Protein AF-X1HF67-F1 (afdb_monomer_lite)

pLDDT: mean 82.73, std 12.67, range [37.66, 97.62]

Organism: NCBI:txid412755

InterPro domains:
  IPR013783 Immunoglobulin-like fold [G3DSA:2.60.40.10] (86-208)
  IPR032350 Nbr1, FW domain [PF16158] (98-201)
  IPR032350 Nbr1, FW domain [cd14947] (91-202)

Structure (mmCIF, N/CA/C/O backbone):
data_AF-X1HF67-F1
#
_entry.id   AF-X1HF67-F1
#
loop_
_atom_site.group_PDB
_atom_site.id
_atom_site.type_symbol
_atom_site.label_atom_id
_atom_site.label_alt_id
_atom_site.label_comp_id
_atom_site.label_asym_id
_atom_site.label_entity_id
_atom_site.label_seq_id
_atom_site.pdbx_PDB_ins_code
_atom_site.Cartn_x
_atom_site.Cartn_y
_atom_site.Cartn_z
_atom_site.occupancy
_atom_site.B_iso_or_equiv
_atom_site.auth_seq_id
_atom_site.auth_comp_id
_atom_site.auth_asym_id
_atom_site.auth_atom_id
_atom_site.pdbx_PDB_model_num
ATOM 1 N N . ALA A 1 1 ? 20.749 -21.033 -26.053 1.00 65.94 1 ALA A N 1
ATOM 2 C CA . ALA A 1 1 ? 19.365 -20.766 -26.506 1.00 65.94 1 ALA A CA 1
ATOM 3 C C . ALA A 1 1 ? 19.186 -19.313 -26.948 1.00 65.94 1 ALA A C 1
ATOM 5 O O . ALA A 1 1 ? 19.136 -19.090 -28.144 1.00 65.94 1 ALA A O 1
ATOM 6 N N . ALA A 1 2 ? 19.178 -18.326 -26.041 1.00 65.19 2 ALA A N 1
ATOM 7 C CA . ALA A 1 2 ? 19.037 -16.908 -26.418 1.00 65.19 2 ALA A CA 1
ATOM 8 C C . ALA A 1 2 ? 20.121 -16.424 -27.404 1.00 65.19 2 ALA A C 1
ATOM 10 O O . ALA A 1 2 ? 19.821 -15.738 -28.371 1.00 65.19 2 ALA A O 1
ATOM 11 N N . LEU A 1 3 ? 21.368 -16.859 -27.201 1.00 65.81 3 LEU A N 1
ATOM 12 C CA . LEU A 1 3 ? 22.492 -16.525 -28.078 1.00 65.81 3 LEU A CA 1
ATOM 13 C C . LEU A 1 3 ? 22.378 -17.112 -29.495 1.00 65.81 3 LEU A C 1
ATOM 15 O O . LEU A 1 3 ? 22.590 -16.426 -30.487 1.00 65.81 3 LEU A O 1
ATOM 19 N N . ALA A 1 4 ? 21.995 -18.384 -29.564 1.00 69.19 4 ALA A N 1
ATOM 20 C CA . ALA A 1 4 ? 21.721 -19.106 -30.802 1.00 69.19 4 ALA A CA 1
ATOM 21 C C . ALA A 1 4 ? 20.608 -18.414 -31.612 1.00 69.19 4 ALA A C 1
ATOM 23 O O . ALA A 1 4 ? 20.761 -18.159 -32.802 1.00 69.19 4 ALA A O 1
ATOM 24 N N . ALA A 1 5 ? 19.532 -18.000 -30.931 1.00 73.12 5 ALA A N 1
ATOM 25 C CA . ALA A 1 5 ? 18.447 -17.236 -31.540 1.00 73.12 5 ALA A CA 1
ATOM 26 C C . ALA A 1 5 ? 18.901 -15.858 -32.054 1.00 73.12 5 ALA A C 1
ATOM 28 O O . ALA A 1 5 ? 18.474 -15.447 -33.127 1.00 73.12 5 ALA A O 1
ATOM 29 N N . TYR A 1 6 ? 19.779 -15.166 -31.320 1.00 70.12 6 TYR A N 1
ATOM 30 C CA . TYR A 1 6 ? 20.287 -13.846 -31.705 1.00 70.12 6 TYR A CA 1
ATOM 31 C C . TYR A 1 6 ? 21.134 -13.884 -32.984 1.00 70.12 6 TYR A C 1
ATOM 33 O O . TYR A 1 6 ? 20.947 -13.057 -33.872 1.00 70.12 6 TYR A O 1
ATOM 41 N N . PHE A 1 7 ? 22.034 -14.862 -33.107 1.00 70.12 7 PHE A N 1
ATOM 42 C CA . PHE A 1 7 ? 22.880 -15.015 -34.295 1.00 70.12 7 PHE A CA 1
ATOM 43 C C . PHE A 1 7 ? 22.248 -15.866 -35.408 1.00 70.12 7 PHE A C 1
ATOM 45 O O . PHE A 1 7 ? 22.852 -16.025 -36.466 1.00 70.12 7 PHE A O 1
ATOM 52 N N . GLY A 1 8 ? 21.038 -16.398 -35.202 1.00 73.69 8 GLY A N 1
ATOM 53 C CA . GLY A 1 8 ? 20.353 -17.241 -36.186 1.00 73.69 8 GLY A CA 1
ATOM 54 C C . GLY A 1 8 ? 21.079 -18.561 -36.472 1.00 73.69 8 GLY A C 1
ATOM 55 O O . GLY A 1 8 ? 21.034 -19.049 -37.597 1.00 73.69 8 GLY A O 1
ATOM 56 N N . MET A 1 9 ? 21.755 -19.116 -35.469 1.00 77.19 9 MET A N 1
ATOM 57 C CA . MET A 1 9 ? 22.607 -20.307 -35.570 1.00 77.19 9 MET A CA 1
ATOM 58 C C . MET A 1 9 ? 22.229 -21.343 -34.510 1.00 77.19 9 MET A C 1
ATOM 60 O O . MET A 1 9 ? 21.541 -21.016 -33.542 1.00 77.19 9 MET A O 1
ATOM 64 N N . ASP A 1 10 ? 22.650 -22.598 -34.677 1.00 77.06 10 ASP A N 1
ATOM 65 C CA . ASP A 1 10 ? 22.390 -23.632 -33.671 1.00 77.06 10 ASP A CA 1
ATOM 66 C C . ASP A 1 10 ? 23.273 -23.419 -32.428 1.00 77.06 10 ASP A C 1
ATOM 68 O O . ASP A 1 10 ? 24.430 -23.008 -32.511 1.00 77.06 10 ASP A O 1
ATOM 72 N N . ALA A 1 11 ? 22.743 -23.724 -31.242 1.00 69.88 11 ALA A N 1
ATOM 73 C CA . ALA A 1 11 ? 23.511 -23.649 -30.004 1.00 69.88 11 ALA A CA 1
ATOM 74 C C . ALA A 1 11 ? 24.716 -24.609 -29.985 1.00 69.88 11 ALA A C 1
ATOM 76 O O . ALA A 1 11 ? 25.665 -24.348 -29.249 1.00 69.88 11 ALA A O 1
ATOM 77 N N . SER A 1 12 ? 24.694 -25.690 -30.774 1.00 73.88 12 SER A N 1
ATOM 78 C CA . SER A 1 12 ? 25.820 -26.619 -30.918 1.00 73.88 12 SER A CA 1
ATOM 79 C C . SER A 1 12 ? 26.988 -26.069 -31.740 1.00 73.88 12 SER A C 1
ATOM 81 O O . SER A 1 12 ? 28.043 -26.695 -31.766 1.00 73.88 12 SER A O 1
ATOM 83 N N . GLU A 1 13 ? 26.812 -24.939 -32.430 1.00 72.75 13 GLU A N 1
ATOM 84 C CA . GLU A 1 13 ? 27.853 -24.331 -33.272 1.00 72.75 13 GLU A CA 1
ATOM 85 C C . GLU A 1 13 ? 28.814 -23.422 -32.493 1.00 72.75 13 GLU A C 1
ATOM 87 O O . GLU A 1 13 ? 29.871 -23.063 -33.009 1.00 72.75 13 GLU A O 1
ATOM 92 N N . PHE A 1 14 ? 28.494 -23.081 -31.242 1.00 71.31 14 PHE A N 1
ATOM 93 C CA . PHE A 1 14 ? 29.419 -22.360 -30.368 1.00 71.31 14 PHE A CA 1
ATOM 94 C C . PHE A 1 14 ? 30.442 -23.338 -29.794 1.00 71.31 14 PHE A C 1
ATOM 96 O O . PHE A 1 14 ? 30.092 -24.227 -29.014 1.00 71.31 14 PHE A O 1
ATOM 103 N N . TYR A 1 15 ? 31.715 -23.174 -30.158 1.00 70.06 15 TYR A N 1
ATOM 104 C CA . TYR A 1 15 ? 32.772 -24.068 -29.694 1.00 70.06 15 TYR A CA 1
ATOM 105 C C . TYR A 1 15 ? 33.094 -23.818 -28.224 1.00 70.06 15 TYR A C 1
ATOM 107 O O . TYR A 1 15 ? 33.371 -24.778 -27.504 1.00 70.06 15 TYR A O 1
ATOM 115 N N . HIS A 1 16 ? 33.082 -22.562 -27.769 1.00 77.56 16 HIS A N 1
ATOM 116 C CA . HIS A 1 16 ? 33.306 -22.181 -26.372 1.00 77.56 16 HIS A CA 1
ATOM 117 C C . HIS A 1 16 ? 32.263 -21.147 -25.924 1.00 77.56 16 HIS A C 1
ATOM 119 O O . HIS A 1 16 ? 32.158 -20.069 -26.497 1.00 77.56 16 HIS A O 1
ATOM 125 N N . PHE A 1 17 ? 31.513 -21.449 -24.861 1.00 83.62 17 PHE A N 1
ATOM 126 C CA . PHE A 1 17 ? 30.576 -20.515 -24.232 1.00 83.62 17 PHE A CA 1
ATOM 127 C C . PHE A 1 17 ? 30.719 -20.579 -22.714 1.00 83.62 17 PHE A C 1
ATOM 129 O O . PHE A 1 17 ? 30.602 -21.648 -22.116 1.00 83.62 17 PHE A O 1
ATOM 136 N N . GLU A 1 18 ? 30.946 -19.430 -22.083 1.00 89.00 18 GLU A N 1
ATOM 137 C CA . GLU A 1 18 ? 31.153 -19.338 -20.639 1.00 89.00 18 GLU A CA 1
ATOM 138 C C . GLU A 1 18 ? 30.466 -18.095 -20.075 1.00 89.00 18 GLU A C 1
ATOM 140 O O . GLU A 1 18 ? 30.795 -16.973 -20.456 1.00 89.00 18 GLU A O 1
ATOM 145 N N . VAL A 1 19 ? 29.560 -18.281 -19.113 1.00 91.31 19 VAL A N 1
ATOM 146 C CA . VAL A 1 19 ? 29.020 -17.181 -18.302 1.00 91.31 19 VAL A CA 1
ATOM 147 C C . VAL A 1 19 ? 30.040 -16.846 -17.213 1.00 91.31 19 VAL A C 1
ATOM 149 O O . VAL A 1 19 ? 30.282 -17.663 -16.330 1.00 91.31 19 VAL A O 1
ATOM 152 N N . LYS A 1 20 ? 30.624 -15.646 -17.262 1.00 90.44 20 LYS A N 1
ATOM 153 C CA . LYS A 1 20 ? 31.655 -15.197 -16.309 1.00 90.44 20 LYS A CA 1
ATOM 154 C C . LYS A 1 20 ? 31.081 -14.413 -15.135 1.00 90.44 20 LYS A C 1
ATOM 156 O O . LYS A 1 20 ? 31.642 -14.436 -14.047 1.00 90.44 20 LYS A O 1
ATOM 161 N N . GLU A 1 21 ? 29.974 -13.712 -15.349 1.00 91.75 21 GLU A N 1
ATOM 162 C CA . GLU A 1 21 ? 29.275 -12.966 -14.305 1.00 91.75 21 GLU A CA 1
ATOM 163 C C . GLU A 1 21 ? 27.767 -13.051 -14.554 1.00 91.75 21 GLU A C 1
ATOM 165 O O . GLU A 1 21 ? 27.330 -12.964 -15.703 1.00 91.75 21 GLU A O 1
ATOM 170 N N . ASN A 1 22 ? 26.977 -13.240 -13.495 1.00 91.94 22 ASN A N 1
ATOM 171 C CA . ASN A 1 22 ? 25.518 -13.313 -13.558 1.00 91.94 22 ASN A CA 1
ATOM 172 C C . ASN A 1 22 ? 24.911 -12.752 -12.264 1.00 91.94 22 ASN A C 1
ATOM 174 O O . ASN A 1 22 ? 25.167 -13.282 -11.186 1.00 91.94 22 ASN A O 1
ATOM 178 N N . THR A 1 23 ? 24.102 -11.701 -12.371 1.00 85.38 23 THR A N 1
ATOM 179 C CA . THR A 1 23 ? 23.427 -11.041 -11.235 1.00 85.38 23 THR A CA 1
ATOM 180 C C . THR A 1 23 ? 21.989 -11.520 -11.034 1.00 85.38 23 THR A C 1
ATOM 182 O O . THR A 1 23 ? 21.278 -11.009 -10.176 1.00 85.38 23 THR A O 1
ATOM 185 N N . GLY A 1 24 ? 21.515 -12.458 -11.856 1.00 84.56 24 GLY A N 1
ATOM 186 C CA . GLY A 1 24 ? 20.107 -12.848 -11.955 1.00 84.56 24 GLY A CA 1
ATOM 187 C C . GLY A 1 24 ? 19.292 -11.979 -12.922 1.00 84.56 24 GLY A C 1
ATOM 188 O O . GLY A 1 24 ? 18.295 -12.468 -13.457 1.00 84.56 24 GLY A O 1
ATOM 189 N N . MET A 1 25 ? 19.748 -10.750 -13.198 1.00 80.56 25 MET A N 1
ATOM 190 C CA . MET A 1 25 ? 19.159 -9.805 -14.163 1.00 80.56 25 MET A CA 1
ATOM 191 C C . MET A 1 25 ? 20.069 -9.519 -15.361 1.00 80.56 25 MET A C 1
ATOM 193 O O . MET A 1 25 ? 19.577 -9.266 -16.457 1.00 80.56 25 MET A O 1
ATOM 197 N N . HIS A 1 26 ? 21.385 -9.608 -15.178 1.00 88.62 26 HIS A N 1
ATOM 198 C CA . HIS A 1 26 ? 22.391 -9.379 -16.211 1.00 88.62 26 HIS A CA 1
ATOM 199 C C . HIS A 1 26 ? 23.376 -10.531 -16.223 1.00 88.62 26 HIS A C 1
ATOM 201 O O . HIS A 1 26 ? 23.709 -11.086 -15.177 1.00 88.62 26 HIS A O 1
ATOM 207 N N . ALA A 1 27 ? 23.865 -10.870 -17.405 1.00 91.88 27 ALA A N 1
ATOM 208 C CA . ALA A 1 27 ? 24.913 -11.849 -17.590 1.00 91.88 27 ALA A CA 1
ATOM 209 C C . ALA A 1 27 ? 25.961 -11.307 -18.557 1.00 91.88 27 ALA A C 1
ATOM 211 O O . ALA A 1 27 ? 25.631 -10.706 -19.581 1.00 91.88 27 ALA A O 1
ATOM 212 N N . LYS A 1 28 ? 27.231 -11.559 -18.247 1.00 91.38 28 LYS A N 1
ATOM 213 C CA . LYS A 1 28 ? 28.342 -11.324 -19.167 1.00 91.38 28 LYS A CA 1
ATOM 214 C C . LYS A 1 28 ? 29.230 -12.550 -19.236 1.00 91.38 28 LYS A C 1
ATOM 216 O O . LYS A 1 28 ? 29.365 -13.293 -18.260 1.00 91.38 28 LYS A O 1
ATOM 221 N N . GLY A 1 29 ? 29.879 -12.750 -20.369 1.00 91.19 29 GLY A N 1
ATOM 222 C CA . GLY A 1 29 ? 30.722 -13.919 -20.540 1.00 91.19 29 GLY A CA 1
ATOM 223 C C . GLY A 1 29 ? 31.514 -13.930 -21.831 1.00 91.19 29 GLY A C 1
ATOM 224 O O . GLY A 1 29 ? 31.580 -12.924 -22.532 1.00 91.19 29 GLY A O 1
ATOM 225 N N . GLY A 1 30 ? 32.161 -15.060 -22.101 1.00 89.19 30 GLY A N 1
ATOM 226 C CA . GLY A 1 30 ? 32.897 -15.314 -23.335 1.00 89.19 30 GLY A CA 1
ATOM 227 C C . GLY A 1 30 ? 32.087 -16.179 -24.294 1.00 89.19 30 GLY A C 1
ATOM 228 O O . GLY A 1 30 ? 31.409 -17.114 -23.862 1.00 89.19 30 GLY A O 1
ATOM 229 N N . VAL A 1 31 ? 32.178 -15.873 -25.584 1.00 85.25 31 VAL A N 1
ATOM 230 C CA . VAL A 1 31 ? 31.734 -16.754 -26.669 1.00 85.25 31 VAL A CA 1
ATOM 231 C C . VAL A 1 31 ? 32.843 -16.813 -27.712 1.00 85.25 31 VAL A C 1
ATOM 233 O O . VAL A 1 31 ? 33.197 -15.796 -28.304 1.00 85.25 31 VAL A O 1
ATOM 236 N N . ASP A 1 32 ? 33.425 -17.993 -27.898 1.00 83.69 32 ASP A N 1
ATOM 237 C CA . ASP A 1 32 ? 34.618 -18.225 -28.710 1.00 83.69 32 ASP A CA 1
ATOM 238 C C . ASP A 1 32 ? 35.725 -17.195 -28.395 1.00 83.69 32 ASP A C 1
ATOM 240 O O . ASP A 1 32 ? 36.209 -17.132 -27.264 1.00 83.69 32 ASP A O 1
ATOM 244 N N . ASN A 1 33 ? 36.106 -16.361 -29.366 1.00 79.31 33 ASN A N 1
ATOM 245 C CA . ASN A 1 33 ? 37.112 -15.304 -29.201 1.00 79.31 33 ASN A CA 1
ATOM 246 C C . ASN A 1 33 ? 36.515 -13.931 -28.820 1.00 79.31 33 ASN A C 1
ATOM 248 O O . ASN A 1 33 ? 37.247 -12.944 -28.713 1.00 79.31 33 ASN A O 1
ATOM 252 N N . GLY A 1 34 ? 35.199 -13.852 -28.624 1.00 83.56 34 GLY A N 1
ATOM 253 C CA . GLY A 1 34 ? 34.462 -12.641 -28.282 1.00 83.56 34 GLY A CA 1
ATOM 254 C C . GLY A 1 34 ? 33.889 -12.654 -26.866 1.00 83.56 34 GLY A C 1
ATOM 255 O O . GLY A 1 34 ? 34.049 -13.601 -26.090 1.00 83.56 34 GLY A O 1
ATOM 256 N N . TYR A 1 35 ? 33.185 -11.579 -26.525 1.00 87.69 35 TYR A N 1
ATOM 257 C CA . TYR A 1 35 ? 32.380 -11.500 -25.308 1.00 87.69 35 TYR A CA 1
ATOM 258 C C . TYR A 1 35 ? 30.894 -11.469 -25.643 1.00 87.69 35 TYR A C 1
ATOM 260 O O . TYR A 1 35 ? 30.487 -11.243 -26.786 1.00 87.69 35 TYR A O 1
ATOM 268 N N . PHE A 1 36 ? 30.086 -11.633 -24.604 1.00 89.62 36 PHE A N 1
ATOM 269 C CA . PHE A 1 36 ? 28.670 -11.360 -24.672 1.00 89.62 36 PHE A CA 1
ATOM 270 C C . PHE A 1 36 ? 28.131 -10.589 -23.473 1.00 89.62 36 PHE A C 1
ATOM 272 O O . PHE A 1 36 ? 28.664 -10.689 -22.365 1.00 89.62 36 PHE A O 1
ATOM 279 N N . LEU A 1 37 ? 27.030 -9.879 -23.714 1.00 90.12 37 LEU A N 1
ATOM 280 C CA . LEU A 1 37 ? 26.185 -9.206 -22.738 1.00 90.12 37 LEU A CA 1
ATOM 281 C C . LEU A 1 37 ? 24.731 -9.642 -22.949 1.00 90.12 37 LEU A C 1
ATOM 283 O O . LEU A 1 37 ? 24.195 -9.547 -24.052 1.00 90.12 37 LEU A O 1
ATOM 287 N N . ALA A 1 38 ? 24.081 -10.103 -21.886 1.00 90.31 38 ALA A N 1
ATOM 288 C CA . ALA A 1 38 ? 22.668 -10.459 -21.883 1.00 90.31 38 ALA A CA 1
ATOM 289 C C . ALA A 1 38 ? 21.958 -9.856 -20.667 1.00 90.31 38 ALA A C 1
ATOM 291 O O . ALA A 1 38 ? 22.538 -9.749 -19.587 1.00 90.31 38 ALA A O 1
ATOM 292 N N . ALA A 1 39 ? 20.698 -9.479 -20.837 1.00 86.56 39 ALA A N 1
ATOM 293 C CA . ALA A 1 39 ? 19.852 -8.939 -19.781 1.00 86.56 39 ALA A CA 1
ATOM 294 C C . ALA A 1 39 ? 18.504 -9.656 -19.773 1.00 86.56 39 ALA A C 1
ATOM 296 O O . ALA A 1 39 ? 18.071 -10.205 -20.786 1.00 86.56 39 ALA A O 1
ATOM 297 N N . LYS A 1 40 ? 17.846 -9.685 -18.620 1.00 82.31 40 LYS A N 1
ATOM 298 C CA . LYS A 1 40 ? 16.555 -10.341 -18.450 1.00 82.31 40 LYS A CA 1
ATOM 299 C C . LYS A 1 40 ? 15.427 -9.334 -18.679 1.00 82.31 40 LYS A C 1
ATOM 301 O O . LYS A 1 40 ? 15.341 -8.344 -17.961 1.00 82.31 40 LYS A O 1
ATOM 306 N N . VAL A 1 41 ? 14.571 -9.602 -19.660 1.00 77.50 41 VAL A N 1
ATOM 307 C CA . VAL A 1 41 ? 13.367 -8.823 -19.994 1.00 77.50 41 VAL A CA 1
ATOM 308 C C . VAL A 1 41 ? 12.175 -9.772 -19.882 1.00 77.50 41 VAL A C 1
ATOM 310 O O . VAL A 1 41 ? 12.228 -10.871 -20.429 1.00 77.50 41 VAL A O 1
ATOM 313 N N . ASP A 1 42 ? 11.154 -9.414 -19.099 1.00 75.88 42 ASP A N 1
ATOM 314 C CA . ASP A 1 42 ? 9.965 -10.250 -18.836 1.00 75.88 42 ASP A CA 1
ATOM 315 C C . ASP A 1 42 ? 10.288 -11.686 -18.385 1.00 75.88 42 ASP A C 1
ATOM 317 O O . ASP A 1 42 ? 9.650 -12.671 -18.757 1.00 75.88 42 ASP A O 1
ATOM 321 N N . GLY A 1 43 ? 11.351 -11.830 -17.591 1.00 76.12 43 GLY A N 1
ATOM 322 C CA . GLY A 1 43 ? 11.810 -13.130 -17.107 1.00 76.12 43 GLY A CA 1
ATOM 323 C C . GLY A 1 43 ? 12.579 -13.970 -18.139 1.00 76.12 43 GLY A C 1
ATOM 324 O O . GLY A 1 43 ? 13.083 -15.039 -17.780 1.00 76.12 43 GLY A O 1
ATOM 325 N N . GLN A 1 44 ? 12.747 -13.491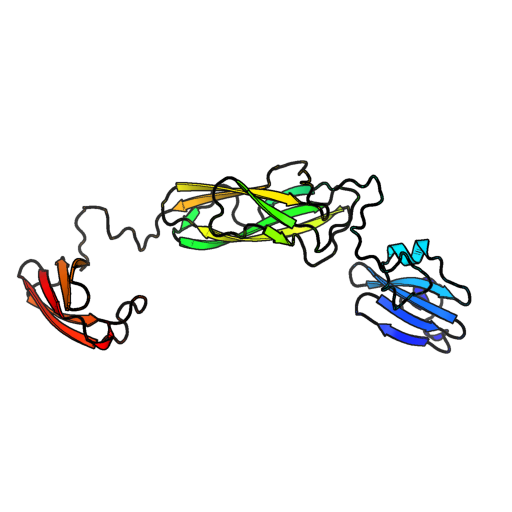 -19.373 1.00 80.25 44 GLN A N 1
ATOM 326 C CA . GLN A 1 44 ? 13.506 -14.154 -20.435 1.00 80.25 44 GLN A CA 1
ATOM 327 C C . GLN A 1 44 ? 14.848 -13.468 -20.695 1.00 80.25 44 GLN A C 1
ATOM 329 O O . GLN A 1 44 ? 14.979 -12.252 -20.612 1.00 80.25 44 GLN A O 1
ATOM 334 N N . TRP A 1 45 ? 15.874 -14.258 -21.014 1.00 84.00 45 TRP A N 1
ATOM 335 C CA . TRP A 1 45 ? 17.190 -13.724 -21.359 1.00 84.00 45 TRP A CA 1
ATOM 336 C C . TRP A 1 45 ? 17.201 -13.191 -22.790 1.00 84.00 45 TRP A C 1
ATOM 338 O O . TRP A 1 45 ? 16.981 -13.947 -23.736 1.00 84.00 45 TRP A O 1
ATOM 348 N N . VAL A 1 46 ? 17.520 -11.910 -22.929 1.00 82.88 46 VAL A N 1
ATOM 349 C CA . VAL A 1 46 ? 17.702 -11.206 -24.196 1.00 82.88 46 VAL A CA 1
ATOM 350 C C . VAL A 1 46 ? 19.179 -10.881 -24.366 1.00 82.88 46 VAL A C 1
ATOM 352 O O . VAL A 1 46 ? 19.850 -10.446 -23.429 1.00 82.88 46 VAL A O 1
ATOM 355 N N . PHE A 1 47 ? 19.695 -11.118 -25.569 1.00 85.00 47 PHE A N 1
ATOM 356 C CA . PHE A 1 47 ? 21.044 -10.706 -25.928 1.00 85.00 47 PHE A CA 1
ATOM 357 C C . PHE A 1 47 ? 21.073 -9.212 -26.213 1.00 85.00 47 PHE A C 1
ATOM 359 O O . PHE A 1 47 ? 20.227 -8.707 -26.945 1.00 85.00 47 PHE A O 1
ATOM 366 N N . VAL A 1 48 ? 22.028 -8.523 -25.602 1.00 82.31 48 VAL A N 1
ATOM 367 C CA . VAL A 1 48 ? 22.113 -7.063 -25.647 1.00 82.31 48 VAL A CA 1
ATOM 368 C C . VAL A 1 48 ? 23.212 -6.616 -26.589 1.00 82.31 48 VAL A C 1
ATOM 370 O O . VAL A 1 48 ? 22.994 -5.733 -27.407 1.00 82.31 48 VAL A O 1
ATOM 373 N N . ASP A 1 49 ? 24.387 -7.225 -26.470 1.00 83.00 49 ASP A N 1
ATOM 374 C CA . ASP A 1 49 ? 25.534 -6.930 -27.320 1.00 83.00 49 ASP A CA 1
ATOM 375 C C . ASP A 1 49 ? 26.528 -8.101 -27.253 1.00 83.00 49 ASP A C 1
ATOM 377 O O . ASP A 1 49 ? 26.512 -8.898 -26.308 1.00 83.00 49 ASP A O 1
ATOM 381 N N . GLY A 1 50 ? 27.413 -8.225 -28.234 1.00 78.12 50 GLY A N 1
ATOM 382 C CA . GLY A 1 50 ? 28.439 -9.258 -28.251 1.00 78.12 50 GLY A CA 1
ATOM 383 C C . GLY A 1 50 ? 29.298 -9.236 -29.508 1.00 78.12 50 GLY A C 1
ATOM 384 O O . GLY A 1 50 ? 28.875 -8.801 -30.576 1.00 78.12 50 GLY A O 1
ATOM 385 N N . GLY A 1 51 ? 30.524 -9.736 -29.377 1.00 78.19 51 GLY A N 1
ATOM 386 C CA . GLY A 1 51 ? 31.488 -9.795 -30.471 1.00 78.19 51 GLY A CA 1
ATOM 387 C C . GLY A 1 51 ? 32.921 -9.525 -30.022 1.00 78.19 51 GLY A C 1
ATOM 388 O O . GLY A 1 51 ? 33.282 -9.732 -28.865 1.00 78.19 51 GLY A O 1
ATOM 389 N N . HIS A 1 52 ? 33.749 -9.080 -30.969 1.00 72.50 52 HIS A N 1
ATOM 390 C CA . HIS A 1 52 ? 35.176 -8.796 -30.759 1.00 72.50 52 HIS A CA 1
ATOM 391 C C . HIS A 1 52 ? 35.483 -7.295 -30.592 1.00 72.50 52 HIS A C 1
ATOM 393 O O . HIS A 1 52 ? 36.619 -6.930 -30.297 1.00 72.50 52 HIS A O 1
ATOM 399 N N . ALA A 1 53 ? 34.495 -6.424 -30.813 1.00 78.50 53 ALA A N 1
ATOM 400 C CA . ALA A 1 53 ? 34.623 -4.968 -30.738 1.00 78.50 53 ALA A CA 1
ATOM 401 C C . ALA A 1 53 ? 33.972 -4.427 -29.461 1.00 78.50 53 ALA A C 1
ATOM 403 O O . ALA A 1 53 ? 33.109 -5.086 -28.905 1.00 78.50 53 ALA A O 1
ATOM 404 N N . ALA A 1 54 ? 34.360 -3.234 -29.001 1.00 77.19 54 ALA A N 1
ATOM 405 C CA . ALA A 1 54 ? 33.714 -2.611 -27.844 1.00 77.19 54 ALA A CA 1
ATOM 406 C C . ALA A 1 54 ? 32.194 -2.446 -28.071 1.00 77.19 54 ALA A C 1
ATOM 408 O O . ALA A 1 54 ? 31.799 -2.107 -29.191 1.00 77.19 54 ALA A O 1
ATOM 409 N N . PRO A 1 55 ? 31.358 -2.647 -27.034 1.00 80.75 55 PRO A N 1
ATOM 410 C CA . PRO A 1 55 ? 29.914 -2.608 -27.197 1.00 80.75 55 PRO A CA 1
ATOM 411 C C . PRO A 1 55 ? 29.409 -1.202 -27.506 1.00 80.75 55 PRO A C 1
ATOM 413 O O . PRO A 1 55 ? 30.004 -0.195 -27.104 1.00 80.75 55 PRO A O 1
ATOM 416 N N . ASN A 1 56 ? 28.248 -1.129 -28.144 1.00 79.56 56 ASN A N 1
ATOM 417 C CA . ASN A 1 56 ? 27.520 0.115 -28.301 1.00 79.56 56 ASN A CA 1
ATOM 418 C C . ASN A 1 56 ? 26.925 0.529 -26.950 1.00 79.56 56 ASN A C 1
ATOM 420 O O . ASN A 1 56 ? 25.864 0.062 -26.534 1.00 79.56 56 ASN A O 1
ATOM 424 N N . CYS A 1 57 ? 27.598 1.449 -26.257 1.00 80.06 57 CYS A N 1
ATOM 425 C CA . CYS A 1 57 ? 27.170 1.873 -24.926 1.00 80.06 57 CYS A CA 1
ATOM 426 C C . CYS A 1 57 ? 25.762 2.491 -24.887 1.00 80.06 57 CYS A C 1
ATOM 428 O O . CYS A 1 57 ? 25.142 2.455 -23.829 1.00 80.06 57 CYS A O 1
ATOM 430 N N . ASN A 1 58 ? 25.224 2.997 -26.004 1.00 74.62 58 ASN A N 1
ATOM 431 C CA . ASN A 1 58 ? 23.838 3.478 -26.057 1.00 74.62 58 ASN A CA 1
ATOM 432 C C . ASN A 1 58 ? 22.818 2.334 -26.071 1.00 74.62 58 ASN A C 1
ATOM 434 O O . ASN A 1 58 ? 21.695 2.518 -25.610 1.00 74.62 58 ASN A O 1
ATOM 438 N N . GLU A 1 59 ? 23.181 1.172 -26.610 1.00 75.31 59 GLU A N 1
ATOM 439 C CA . GLU A 1 59 ? 22.337 -0.024 -26.597 1.00 75.31 59 GLU A CA 1
ATOM 440 C C . GLU A 1 59 ? 22.459 -0.735 -25.255 1.00 75.31 59 GLU A C 1
ATOM 442 O O . GLU A 1 59 ? 21.443 -0.995 -24.621 1.00 75.31 59 GLU A O 1
ATOM 447 N N . VAL A 1 60 ? 23.684 -0.916 -24.750 1.00 80.50 60 VAL A N 1
ATOM 448 C CA . VAL A 1 60 ? 23.937 -1.485 -23.415 1.00 80.50 60 VAL A CA 1
ATOM 449 C C . VAL A 1 60 ? 23.260 -0.675 -22.306 1.00 80.50 60 VAL A C 1
ATOM 451 O O . VAL A 1 60 ? 22.697 -1.264 -21.382 1.00 80.50 60 VAL A O 1
ATOM 454 N N . ALA A 1 61 ? 23.254 0.660 -22.401 1.00 73.19 61 ALA A N 1
ATOM 455 C CA . ALA A 1 61 ? 22.602 1.522 -21.414 1.00 73.19 61 ALA A CA 1
ATOM 456 C C . ALA A 1 61 ? 21.091 1.262 -21.287 1.00 73.19 61 ALA A C 1
ATOM 458 O O . ALA A 1 61 ? 20.563 1.348 -20.182 1.00 73.19 61 ALA A O 1
ATOM 459 N N . ARG A 1 62 ? 20.401 0.851 -22.365 1.00 73.56 62 ARG A N 1
ATOM 460 C CA . ARG A 1 62 ? 18.956 0.526 -22.327 1.00 73.56 62 ARG A CA 1
ATOM 461 C C . ARG A 1 62 ? 18.637 -0.661 -21.427 1.00 73.56 62 ARG A C 1
ATOM 463 O O . ARG A 1 62 ? 17.513 -0.794 -20.960 1.00 73.56 62 ARG A O 1
ATOM 470 N N . TYR A 1 63 ? 19.629 -1.511 -21.188 1.00 77.81 63 TYR A N 1
ATOM 471 C CA . TYR A 1 63 ? 19.507 -2.699 -20.355 1.00 77.81 63 TYR A CA 1
ATOM 472 C C . TYR A 1 63 ? 20.176 -2.528 -18.988 1.00 77.81 63 TYR A C 1
ATOM 474 O O . TYR A 1 63 ? 20.204 -3.482 -18.217 1.00 77.81 63 TYR A O 1
ATOM 482 N N . ARG A 1 64 ? 20.694 -1.328 -18.678 1.00 74.00 64 ARG A N 1
ATOM 483 C CA . ARG A 1 64 ? 21.212 -0.906 -17.363 1.00 74.00 64 ARG A CA 1
ATOM 484 C C . ARG A 1 64 ? 22.160 -1.906 -16.692 1.00 74.00 64 ARG A C 1
ATOM 486 O O . ARG A 1 64 ? 21.946 -2.333 -15.559 1.00 74.00 64 ARG A O 1
ATOM 493 N N . PHE A 1 65 ? 23.190 -2.335 -17.419 1.00 79.88 65 PHE A N 1
ATOM 494 C CA . PHE A 1 65 ? 24.220 -3.211 -16.856 1.00 79.88 65 PHE A CA 1
ATOM 495 C C . PHE A 1 65 ? 24.978 -2.514 -15.717 1.00 79.88 65 PHE A C 1
ATOM 497 O O . PHE A 1 65 ? 25.407 -1.376 -15.902 1.00 79.88 65 PHE A O 1
ATOM 504 N N . PRO A 1 66 ? 25.274 -3.197 -14.594 1.00 77.19 66 PRO A N 1
ATOM 505 C CA . PRO A 1 66 ? 26.135 -2.650 -13.553 1.00 77.19 66 PRO A CA 1
ATOM 506 C C . PRO A 1 66 ? 27.426 -2.059 -14.132 1.00 77.19 66 PRO A C 1
ATOM 508 O O . PRO A 1 66 ? 28.063 -2.672 -14.993 1.00 77.19 66 PRO A O 1
ATOM 511 N N . ALA A 1 67 ? 27.863 -0.901 -13.631 1.00 76.88 67 ALA A N 1
ATOM 512 C CA . ALA A 1 67 ? 29.108 -0.280 -14.094 1.00 76.88 67 ALA A CA 1
ATOM 513 C C . ALA A 1 67 ? 30.323 -1.211 -13.908 1.00 76.88 67 ALA A C 1
ATOM 515 O O . ALA A 1 67 ? 31.263 -1.170 -14.693 1.00 76.88 67 ALA A O 1
ATOM 516 N N . SER A 1 68 ? 30.292 -2.110 -12.918 1.00 82.44 68 SER A N 1
ATOM 517 C CA . SER A 1 68 ? 31.296 -3.169 -12.743 1.00 82.44 68 SER A CA 1
ATOM 518 C C . SER A 1 68 ? 31.282 -4.216 -13.865 1.00 82.44 68 SER A C 1
ATOM 520 O O . SER A 1 68 ? 32.322 -4.793 -14.193 1.00 82.44 68 SER A O 1
ATOM 522 N N . MET A 1 69 ? 30.121 -4.470 -14.474 1.00 85.44 69 MET A N 1
ATOM 523 C CA . MET A 1 69 ? 29.982 -5.399 -15.592 1.00 85.44 69 MET A CA 1
ATOM 524 C C . MET A 1 69 ? 30.495 -4.799 -16.899 1.00 85.44 69 MET A C 1
ATOM 526 O O . MET A 1 69 ? 31.138 -5.516 -17.666 1.00 85.44 69 MET A O 1
ATOM 530 N N . VAL A 1 70 ? 30.257 -3.502 -17.115 1.00 84.88 70 VAL A N 1
ATOM 531 C CA . VAL A 1 70 ? 30.628 -2.754 -18.328 1.00 84.88 70 VAL A CA 1
ATOM 532 C C . VAL A 1 70 ? 31.342 -1.436 -17.980 1.00 84.88 70 VAL A C 1
ATOM 534 O O . VAL A 1 70 ? 30.830 -0.352 -18.252 1.00 84.88 70 VAL A O 1
ATOM 537 N N . PRO A 1 71 ? 32.557 -1.488 -17.405 1.00 78.81 71 PRO A N 1
ATOM 538 C CA . PRO A 1 71 ? 33.252 -0.297 -16.896 1.00 78.81 71 PRO A CA 1
ATOM 539 C C . PRO A 1 71 ? 33.612 0.733 -17.976 1.00 78.81 71 PRO A C 1
ATOM 541 O O . PRO A 1 71 ? 33.882 1.891 -17.671 1.00 78.81 71 PRO A O 1
ATOM 544 N N . TRP A 1 72 ? 33.589 0.331 -19.246 1.00 79.38 72 TRP A N 1
ATOM 545 C CA . TRP A 1 72 ? 33.781 1.196 -20.412 1.00 79.38 72 TRP A CA 1
ATOM 546 C C . TRP A 1 72 ? 32.496 1.907 -20.877 1.00 79.38 72 TRP A C 1
ATOM 548 O O . TRP A 1 72 ? 32.570 2.750 -21.768 1.00 79.38 72 TRP A O 1
ATOM 558 N N . CYS A 1 73 ? 31.337 1.608 -20.280 1.00 76.12 73 CYS A N 1
ATOM 559 C CA . CYS A 1 73 ? 30.065 2.283 -20.539 1.00 76.12 73 CYS A CA 1
ATOM 560 C C . CYS A 1 73 ? 29.612 3.075 -19.296 1.00 76.12 73 CYS A C 1
ATOM 562 O O . CYS A 1 73 ? 28.829 2.570 -18.491 1.00 76.12 73 CYS A O 1
ATOM 564 N N . PRO A 1 74 ? 30.059 4.334 -19.131 1.00 61.41 74 PRO A N 1
ATOM 565 C CA . PRO A 1 74 ? 29.832 5.118 -17.911 1.00 61.41 74 PRO A CA 1
ATOM 566 C C . PRO A 1 74 ? 28.355 5.433 -17.610 1.00 61.41 74 PRO A C 1
ATOM 568 O O . PRO A 1 74 ? 28.033 5.750 -16.471 1.00 61.41 74 PRO A O 1
ATOM 571 N N . ALA A 1 75 ? 27.456 5.315 -18.594 1.00 57.31 75 ALA A N 1
ATOM 572 C CA . ALA A 1 75 ? 26.012 5.513 -18.424 1.00 57.31 75 ALA A CA 1
ATOM 573 C C . ALA A 1 75 ? 25.234 4.232 -18.062 1.00 57.31 75 ALA A C 1
ATOM 575 O O . ALA A 1 75 ? 24.049 4.305 -17.761 1.00 57.31 75 ALA A O 1
ATOM 576 N N . ALA A 1 76 ? 25.861 3.051 -18.110 1.00 54.47 76 ALA A N 1
ATOM 577 C CA . ALA A 1 76 ? 25.141 1.791 -17.926 1.00 54.47 76 ALA A CA 1
ATOM 578 C C . ALA A 1 76 ? 24.749 1.523 -16.460 1.00 54.47 76 ALA A C 1
ATOM 580 O O . ALA A 1 76 ? 23.774 0.820 -16.219 1.00 54.47 76 ALA A O 1
ATOM 581 N N . GLY A 1 77 ? 25.464 2.118 -15.497 1.00 47.53 77 GLY A N 1
ATOM 582 C CA . GLY A 1 77 ? 25.296 1.855 -14.065 1.00 47.53 77 GLY A CA 1
ATOM 583 C C . GLY A 1 77 ? 24.754 3.014 -13.229 1.00 47.53 77 GLY A C 1
ATOM 584 O O . GLY A 1 77 ? 25.003 3.027 -12.027 1.00 47.53 77 GLY A O 1
ATOM 585 N N . SER A 1 78 ? 24.076 4.005 -13.813 1.00 47.91 78 SER A N 1
ATOM 586 C CA . SER A 1 78 ? 23.365 4.987 -12.991 1.00 47.91 78 SER A CA 1
ATOM 587 C C . SER A 1 78 ? 21.987 4.445 -12.619 1.00 47.91 78 SER A C 1
ATOM 589 O O . SER A 1 78 ? 21.111 4.396 -13.481 1.00 47.91 78 SER A O 1
ATOM 591 N N . ASP A 1 79 ? 21.763 4.167 -11.332 1.00 49.28 79 ASP A N 1
ATOM 592 C CA . ASP A 1 79 ? 20.435 4.139 -10.685 1.00 49.28 79 ASP A CA 1
ATOM 593 C C . ASP A 1 79 ? 19.774 5.538 -10.703 1.00 49.28 79 ASP A C 1
ATOM 595 O O . ASP A 1 79 ? 19.091 5.953 -9.772 1.00 49.28 79 ASP A O 1
ATOM 599 N N . ALA A 1 80 ? 20.018 6.331 -11.748 1.00 48.16 80 ALA A N 1
ATOM 600 C CA . ALA A 1 80 ? 19.252 7.531 -11.993 1.00 48.16 80 ALA A CA 1
ATOM 601 C C . ALA A 1 80 ? 17.840 7.095 -12.413 1.00 48.16 80 ALA A C 1
ATOM 603 O O . ALA A 1 80 ? 17.711 6.111 -13.152 1.00 48.16 80 ALA A O 1
ATOM 604 N N . PRO A 1 81 ? 16.782 7.811 -11.992 1.00 50.12 81 PRO A N 1
ATOM 605 C CA . PRO A 1 81 ? 15.468 7.617 -12.578 1.00 50.12 81 PRO A CA 1
ATOM 606 C C . PRO A 1 81 ? 15.595 7.692 -14.094 1.00 50.12 81 PRO A C 1
ATOM 608 O O . PRO A 1 81 ? 16.089 8.681 -14.640 1.00 50.12 81 PRO A O 1
ATOM 611 N N . ASP A 1 82 ? 15.181 6.624 -14.769 1.00 59.41 82 ASP A N 1
ATOM 612 C CA . ASP A 1 82 ? 15.194 6.528 -16.225 1.00 59.41 82 ASP A CA 1
ATOM 613 C C . ASP A 1 82 ? 14.036 7.367 -16.761 1.00 59.41 82 ASP A C 1
ATOM 615 O O . ASP A 1 82 ? 12.949 6.893 -17.098 1.00 59.41 82 ASP A O 1
ATOM 619 N N . CYS A 1 83 ? 14.257 8.672 -16.685 1.00 62.03 83 CYS A N 1
ATOM 620 C CA . CYS A 1 83 ? 13.351 9.726 -17.059 1.00 62.03 83 CYS A CA 1
ATOM 621 C C . CYS A 1 83 ? 14.145 10.609 -18.020 1.00 62.03 83 CYS A C 1
ATOM 623 O O . CYS A 1 83 ? 14.874 11.500 -17.579 1.00 62.03 83 CYS A O 1
ATOM 625 N N . PRO A 1 84 ? 14.125 10.308 -19.331 1.00 55.12 84 PRO A N 1
ATOM 626 C CA . PRO A 1 84 ? 14.986 10.985 -20.288 1.00 55.12 84 PRO A CA 1
ATOM 627 C C . PRO A 1 84 ? 14.648 12.475 -20.321 1.00 55.12 84 PRO A C 1
ATOM 629 O O . PRO A 1 84 ? 13.634 12.842 -20.895 1.00 55.12 84 PRO A O 1
ATOM 632 N N . GLY A 1 85 ? 15.483 13.321 -19.706 1.00 64.56 85 GLY A N 1
ATOM 633 C CA . GLY A 1 85 ? 15.438 14.791 -19.739 1.00 64.56 85 GLY A CA 1
ATOM 634 C C . GLY A 1 85 ? 14.041 15.414 -19.606 1.00 64.56 85 GLY A C 1
ATOM 635 O O . GLY A 1 85 ? 13.609 15.767 -18.516 1.00 64.56 85 GLY A O 1
ATOM 636 N N . SER A 1 86 ? 13.339 15.557 -20.733 1.00 63.78 86 SER A N 1
ATOM 637 C CA . SER A 1 86 ? 11.946 16.016 -20.845 1.00 63.78 86 SER A CA 1
ATOM 638 C C . SER A 1 86 ? 10.901 14.941 -20.504 1.00 63.78 86 SER A C 1
ATOM 640 O O . SER A 1 86 ? 9.786 14.974 -21.029 1.00 63.78 86 SER A O 1
ATOM 642 N N . GLY A 1 87 ? 11.273 13.936 -19.718 1.00 73.06 87 GLY A N 1
ATOM 643 C CA . GLY A 1 87 ? 10.414 12.810 -19.414 1.00 73.06 87 GLY A CA 1
ATOM 644 C C . GLY A 1 87 ? 9.213 13.244 -18.576 1.00 73.06 87 GLY A C 1
ATOM 645 O O . GLY A 1 87 ? 9.316 14.112 -17.712 1.00 73.06 87 GLY A O 1
ATOM 646 N N . THR A 1 88 ? 8.056 12.649 -18.839 1.00 84.88 88 THR A N 1
ATOM 647 C CA . THR A 1 88 ? 6.843 12.888 -18.060 1.00 84.88 88 THR A CA 1
ATOM 648 C C . THR A 1 88 ? 6.641 11.745 -17.079 1.00 84.88 88 THR A C 1
ATOM 650 O O . THR A 1 88 ? 6.620 10.574 -17.462 1.00 84.88 88 THR A O 1
ATOM 653 N N . THR A 1 89 ? 6.481 12.081 -15.803 1.00 88.75 89 THR A N 1
ATOM 654 C CA . THR A 1 89 ? 6.041 11.128 -14.785 1.00 88.75 89 THR A CA 1
ATOM 655 C C . THR A 1 89 ? 4.540 11.302 -14.625 1.00 88.75 89 THR A C 1
ATOM 657 O O . THR A 1 89 ? 4.096 12.350 -14.171 1.00 88.75 89 THR A O 1
ATOM 660 N N . VAL A 1 90 ? 3.753 10.312 -15.044 1.00 91.94 90 VAL A N 1
ATOM 661 C CA . VAL A 1 90 ? 2.287 10.375 -14.985 1.00 91.94 90 VAL A CA 1
ATOM 662 C C . VAL A 1 90 ? 1.731 8.984 -14.713 1.00 91.94 90 VAL A C 1
ATOM 664 O O . VAL A 1 90 ? 2.136 8.012 -15.353 1.00 91.94 90 VAL A O 1
ATOM 667 N N . ALA A 1 91 ? 0.773 8.896 -13.793 1.00 94.56 91 ALA A N 1
ATOM 668 C CA . ALA A 1 91 ? 0.007 7.681 -13.548 1.00 94.56 91 ALA A CA 1
ATOM 669 C C . ALA A 1 91 ? -1.439 7.816 -14.044 1.00 94.56 91 ALA A C 1
ATOM 671 O O . ALA A 1 91 ? -1.977 8.907 -14.244 1.00 94.56 91 ALA A O 1
ATOM 672 N N . THR A 1 92 ? -2.108 6.685 -14.219 1.00 95.88 92 THR A N 1
ATOM 673 C CA . THR A 1 92 ? -3.569 6.630 -14.291 1.00 95.88 92 THR A CA 1
ATOM 674 C C . THR A 1 92 ? -4.078 5.604 -13.293 1.00 95.88 92 THR A C 1
ATOM 676 O O . THR A 1 92 ? -3.450 4.558 -13.099 1.00 95.88 92 THR A O 1
ATOM 679 N N . PHE A 1 93 ? -5.185 5.924 -12.631 1.00 96.75 93 PHE A N 1
ATOM 680 C CA . PHE A 1 93 ? -5.877 4.985 -11.764 1.00 96.75 93 PHE A CA 1
ATOM 681 C C . PHE A 1 93 ? -6.663 3.989 -12.619 1.00 96.75 93 PHE A C 1
ATOM 683 O O . PHE A 1 93 ? -7.362 4.395 -13.550 1.00 96.75 93 PHE A O 1
ATOM 690 N N . ILE A 1 94 ? -6.548 2.698 -12.300 1.00 96.38 94 ILE A N 1
ATOM 691 C CA . ILE A 1 94 ? -7.326 1.639 -12.950 1.00 96.38 94 ILE A CA 1
ATOM 692 C C . ILE A 1 94 ? -8.502 1.244 -12.060 1.00 96.38 94 ILE A C 1
ATOM 694 O O . ILE A 1 94 ? -9.648 1.373 -12.485 1.00 96.38 94 ILE A O 1
ATOM 698 N N . GLU A 1 95 ? -8.229 0.745 -10.854 1.00 94.81 95 GLU A N 1
ATOM 699 C CA . GLU A 1 95 ? -9.261 0.212 -9.961 1.00 94.81 95 GLU A CA 1
ATOM 700 C C . GLU A 1 95 ? -8.792 0.110 -8.505 1.00 94.81 95 GLU A C 1
ATOM 702 O O . GLU A 1 95 ? -7.595 0.051 -8.202 1.00 94.81 95 GLU A O 1
ATOM 707 N N . ASP A 1 96 ? -9.767 0.021 -7.604 1.00 94.75 96 ASP A N 1
ATOM 708 C CA . ASP A 1 96 ? -9.562 -0.461 -6.246 1.00 94.75 96 ASP A CA 1
ATOM 709 C C . ASP A 1 96 ? -9.487 -1.989 -6.271 1.00 94.75 96 ASP A C 1
ATOM 711 O O . ASP A 1 96 ? -10.500 -2.662 -6.454 1.00 94.75 96 ASP A O 1
ATOM 715 N N . VAL A 1 97 ? -8.292 -2.548 -6.068 1.00 93.12 97 VAL A N 1
ATOM 716 C CA . VAL A 1 97 ? -8.104 -4.009 -6.008 1.00 93.12 97 VAL A CA 1
ATOM 717 C C . VAL A 1 97 ? -8.693 -4.562 -4.713 1.00 93.12 97 VAL A C 1
ATOM 719 O O . VAL A 1 97 ? -9.318 -5.621 -4.704 1.00 93.12 97 VAL A O 1
ATOM 722 N N . THR A 1 98 ? -8.523 -3.830 -3.610 1.00 86.12 98 THR A N 1
ATOM 723 C CA . THR A 1 98 ? -9.168 -4.131 -2.329 1.00 86.12 98 THR A CA 1
ATOM 724 C C . THR A 1 98 ? -9.887 -2.899 -1.786 1.00 86.12 98 THR A C 1
ATOM 726 O O . THR A 1 98 ? -9.517 -1.757 -2.074 1.00 86.12 98 THR A O 1
ATOM 729 N N . TYR A 1 99 ? -10.925 -3.143 -0.977 1.00 91.06 99 TYR A N 1
ATOM 730 C CA . TYR A 1 99 ? -11.702 -2.115 -0.275 1.00 91.06 99 TYR A CA 1
ATOM 731 C C . TYR A 1 99 ? -12.169 -0.975 -1.191 1.00 91.06 99 TYR A C 1
ATOM 733 O O . TYR A 1 99 ? -11.675 0.147 -1.085 1.00 91.06 99 TYR A O 1
ATOM 741 N N . ALA A 1 100 ? -13.122 -1.258 -2.083 1.00 92.62 100 ALA A N 1
ATOM 742 C CA . ALA A 1 100 ? -13.796 -0.221 -2.867 1.00 92.62 100 ALA A CA 1
ATOM 743 C C . ALA A 1 100 ? -14.386 0.875 -1.960 1.00 92.62 100 ALA A C 1
ATOM 745 O O . ALA A 1 100 ? -14.694 0.623 -0.788 1.00 92.62 100 ALA A O 1
ATOM 746 N N . ASP A 1 101 ? -14.571 2.074 -2.502 1.00 90.81 101 ASP A N 1
ATOM 747 C CA . ASP A 1 101 ? -15.070 3.215 -1.735 1.00 90.81 101 ASP A CA 1
ATOM 748 C C . ASP A 1 101 ? -16.365 2.905 -0.961 1.00 90.81 101 ASP A C 1
ATOM 750 O O . ASP A 1 101 ? -17.326 2.326 -1.475 1.00 90.81 101 ASP A O 1
ATOM 754 N N . GLY A 1 102 ? -16.373 3.276 0.321 1.00 81.62 102 GLY A N 1
ATOM 755 C CA . GLY A 1 102 ? -17.498 3.061 1.231 1.00 81.62 102 GLY A CA 1
ATOM 756 C C . GLY A 1 102 ? -17.600 1.642 1.799 1.00 81.62 102 GLY A C 1
ATOM 757 O O . GLY A 1 102 ? -18.582 1.337 2.490 1.00 81.62 102 GLY A O 1
ATOM 758 N N . THR A 1 103 ? -16.607 0.775 1.555 1.00 88.12 103 THR A N 1
ATOM 759 C CA . THR A 1 103 ? -16.543 -0.566 2.159 1.00 88.12 103 THR A CA 1
ATOM 760 C C . THR A 1 103 ? -16.685 -0.473 3.677 1.00 88.12 103 THR A C 1
ATOM 762 O O . THR A 1 103 ? -16.061 0.366 4.330 1.00 88.12 103 THR A O 1
ATOM 765 N N . LYS A 1 104 ? -17.532 -1.336 4.249 1.00 84.25 104 LYS A N 1
ATOM 766 C CA . LYS A 1 104 ? -17.736 -1.392 5.698 1.00 84.25 104 LYS A CA 1
ATOM 767 C C . LYS A 1 104 ? -16.578 -2.125 6.355 1.00 84.25 104 LYS A C 1
ATOM 769 O O . LYS A 1 104 ? -16.354 -3.289 6.036 1.00 84.25 104 LYS A O 1
ATOM 774 N N . VAL A 1 105 ? -15.907 -1.464 7.289 1.00 85.00 105 VAL A N 1
ATOM 775 C CA . VAL A 1 105 ? -14.784 -2.034 8.041 1.00 85.00 105 VAL A CA 1
ATOM 776 C C . VAL A 1 105 ? -15.115 -1.980 9.536 1.00 85.00 105 VAL A C 1
ATOM 778 O O . VAL A 1 105 ? -15.641 -0.960 9.989 1.00 85.00 105 VAL A O 1
ATOM 781 N N . PRO A 1 106 ? -14.905 -3.063 10.298 1.00 85.00 106 PRO A N 1
ATOM 782 C CA . PRO A 1 106 ? -15.112 -3.043 11.741 1.00 85.00 106 PRO A CA 1
ATOM 783 C C . PRO A 1 106 ? -14.154 -2.058 12.443 1.00 85.00 106 PRO A C 1
ATOM 785 O O . PRO A 1 106 ? -13.054 -1.798 11.959 1.00 85.00 106 PRO A O 1
ATOM 788 N N . ALA A 1 107 ? -14.587 -1.465 13.555 1.00 81.50 107 ALA A N 1
ATOM 789 C CA . ALA A 1 107 ? -13.782 -0.524 14.339 1.00 81.50 107 ALA A CA 1
ATOM 790 C C . ALA A 1 107 ? -12.500 -1.194 14.875 1.00 81.50 107 ALA A C 1
ATOM 792 O O . ALA A 1 107 ? -12.560 -2.309 15.394 1.00 81.50 107 ALA A O 1
ATOM 793 N N . GLY A 1 108 ? -11.350 -0.529 14.735 1.00 81.88 108 GLY A N 1
ATOM 794 C CA . GLY A 1 108 ? -10.045 -1.046 15.169 1.00 81.88 108 GLY A CA 1
ATOM 795 C C . GLY A 1 108 ? -9.455 -2.162 14.292 1.00 81.88 108 GLY A C 1
ATOM 796 O O . GLY A 1 108 ? -8.371 -2.658 14.591 1.00 81.88 108 GLY A O 1
ATOM 797 N N . GLU A 1 109 ? -10.139 -2.574 13.219 1.00 84.12 109 GLU A N 1
ATOM 798 C CA . GLU A 1 109 ? -9.681 -3.655 12.340 1.00 84.12 109 GLU A CA 1
ATOM 799 C C . GLU A 1 109 ? -8.464 -3.224 11.507 1.00 84.12 109 GLU A C 1
ATOM 801 O O . GLU A 1 109 ? -8.459 -2.154 10.885 1.00 84.12 109 GLU A O 1
ATOM 806 N N . ASN A 1 110 ? -7.455 -4.097 11.438 1.00 87.62 110 ASN A N 1
ATOM 807 C CA . ASN A 1 110 ? -6.334 -3.949 10.513 1.00 87.62 110 ASN A CA 1
ATOM 808 C C . ASN A 1 110 ? -6.767 -4.359 9.104 1.00 87.62 110 ASN A C 1
ATOM 810 O O . ASN A 1 110 ? -7.316 -5.441 8.905 1.00 87.62 110 ASN A O 1
ATOM 814 N N . PHE A 1 111 ? -6.463 -3.541 8.101 1.00 90.75 111 PHE A N 1
ATOM 815 C CA . PHE A 1 111 ? -6.782 -3.853 6.714 1.00 90.75 111 PHE A CA 1
ATOM 816 C C . PHE A 1 111 ? -5.722 -3.341 5.739 1.00 90.75 111 PHE A C 1
ATOM 818 O O . PHE A 1 111 ? -5.060 -2.334 5.978 1.00 90.75 111 PHE A O 1
ATOM 825 N N . THR A 1 112 ? -5.581 -4.025 4.602 1.00 94.56 112 THR A N 1
ATOM 826 C CA . THR A 1 112 ? -4.648 -3.635 3.535 1.00 94.56 112 THR A CA 1
ATOM 827 C C . THR A 1 112 ? -5.418 -3.082 2.347 1.00 94.56 112 THR A C 1
ATOM 829 O O . THR A 1 112 ? -6.140 -3.815 1.663 1.00 94.56 112 THR A O 1
ATOM 832 N N . LYS A 1 113 ? -5.253 -1.786 2.083 1.00 96.31 113 LYS A N 1
ATOM 833 C CA . LYS A 1 113 ? -5.785 -1.133 0.887 1.00 96.31 113 LYS A CA 1
ATOM 834 C C . LYS A 1 113 ? -4.824 -1.331 -0.276 1.00 96.31 113 LYS A C 1
ATOM 836 O O . LYS A 1 113 ? -3.654 -0.998 -0.139 1.00 96.31 113 LYS A O 1
ATOM 841 N N . THR A 1 114 ? -5.337 -1.773 -1.419 1.00 95.88 114 THR A N 1
ATOM 842 C CA . THR A 1 114 ? -4.573 -1.948 -2.654 1.00 95.88 114 THR A CA 1
ATOM 843 C C . THR A 1 114 ? -5.272 -1.245 -3.809 1.00 95.88 114 THR A C 1
ATOM 845 O O . THR A 1 114 ? -6.452 -1.487 -4.074 1.00 95.88 114 THR A O 1
ATOM 848 N N . TRP A 1 115 ? -4.531 -0.401 -4.520 1.00 97.62 115 TRP A N 1
ATOM 849 C CA . TRP A 1 115 ? -4.962 0.217 -5.772 1.00 97.62 115 TRP A CA 1
ATOM 850 C C . TRP A 1 115 ? -4.148 -0.332 -6.932 1.00 97.62 115 TRP A C 1
ATOM 852 O O . TRP A 1 115 ? -2.941 -0.519 -6.794 1.00 97.62 115 TRP A O 1
ATOM 862 N N . ARG A 1 116 ? -4.774 -0.491 -8.094 1.00 97.50 116 ARG A N 1
ATOM 863 C CA . ARG A 1 116 ? -4.062 -0.742 -9.345 1.00 97.50 116 ARG A CA 1
ATOM 864 C C . ARG A 1 116 ? -3.901 0.561 -10.104 1.00 97.50 116 ARG A C 1
ATOM 866 O O . ARG A 1 116 ? -4.882 1.242 -10.415 1.00 97.50 116 ARG A O 1
ATOM 873 N N . ILE A 1 117 ? -2.662 0.892 -10.435 1.00 97.25 117 ILE A N 1
ATOM 874 C CA . ILE A 1 117 ? -2.310 2.045 -11.262 1.00 97.25 117 ILE A CA 1
ATOM 875 C C . ILE A 1 117 ? -1.525 1.596 -12.488 1.00 97.25 117 ILE A C 1
ATOM 877 O O . ILE A 1 117 ? -0.990 0.490 -12.537 1.00 97.25 117 ILE A O 1
ATOM 881 N N . LYS A 1 118 ? -1.438 2.467 -13.488 1.00 95.94 118 LYS A N 1
ATOM 882 C CA . LYS A 1 118 ? -0.614 2.249 -14.678 1.00 95.94 118 LYS A CA 1
ATOM 883 C C . LYS A 1 118 ? 0.312 3.425 -14.918 1.00 95.94 118 LYS A C 1
ATOM 885 O O . LYS A 1 118 ? -0.119 4.577 -14.836 1.00 95.94 118 LYS A O 1
ATOM 890 N N . ASN A 1 119 ? 1.559 3.123 -15.259 1.00 95.00 119 ASN A N 1
ATOM 891 C CA . ASN A 1 119 ? 2.502 4.114 -15.743 1.00 95.00 119 ASN A CA 1
ATOM 892 C C . ASN A 1 119 ? 2.107 4.523 -17.164 1.00 95.00 119 ASN A C 1
ATOM 894 O O . ASN A 1 119 ? 2.182 3.726 -18.097 1.00 95.00 119 ASN A O 1
ATOM 898 N N . VAL A 1 120 ? 1.635 5.756 -17.325 1.00 94.31 120 VAL A N 1
ATOM 899 C CA . VAL A 1 120 ? 1.256 6.332 -18.630 1.00 94.31 120 VAL A CA 1
ATOM 900 C C . VAL A 1 120 ? 2.169 7.491 -19.023 1.00 94.31 120 VAL A C 1
ATOM 902 O O . VAL A 1 120 ? 1.904 8.181 -20.004 1.00 94.31 120 VAL A O 1
ATOM 905 N N . GLY A 1 121 ? 3.230 7.711 -18.247 1.00 90.31 121 GLY A N 1
ATOM 906 C CA . GLY A 1 121 ? 4.290 8.648 -18.566 1.00 90.31 121 GLY A CA 1
ATOM 907 C C . GLY A 1 121 ? 5.321 8.040 -19.510 1.00 90.31 121 GLY A C 1
ATOM 908 O O . GLY A 1 121 ? 5.116 6.998 -20.128 1.00 90.31 121 GLY A O 1
ATOM 909 N N . THR A 1 122 ? 6.467 8.703 -19.598 1.00 86.75 122 THR A N 1
ATOM 910 C CA . THR A 1 122 ? 7.625 8.243 -20.377 1.00 86.75 122 THR A CA 1
ATOM 911 C C . THR A 1 122 ? 8.790 7.803 -19.494 1.00 86.75 122 THR A C 1
ATOM 913 O O . THR A 1 122 ? 9.816 7.390 -20.023 1.00 86.75 122 THR A O 1
ATOM 916 N N . CYS A 1 123 ? 8.664 7.942 -18.173 1.00 86.62 123 CYS A N 1
ATOM 917 C CA . CYS A 1 123 ? 9.716 7.622 -17.214 1.00 86.62 123 CYS A CA 1
ATOM 918 C C . CYS A 1 123 ? 9.446 6.272 -16.560 1.00 86.62 123 CYS A C 1
ATOM 920 O O . CYS A 1 123 ? 8.331 6.028 -16.102 1.00 86.62 123 CYS A O 1
ATOM 922 N N . THR A 1 124 ? 10.456 5.411 -16.495 1.00 86.00 124 THR A N 1
ATOM 923 C CA . THR A 1 124 ? 10.359 4.129 -15.786 1.00 86.00 124 THR A CA 1
ATOM 924 C C . THR A 1 124 ? 10.457 4.381 -14.288 1.00 86.00 124 THR A C 1
ATOM 926 O O . THR A 1 124 ? 11.436 4.969 -13.824 1.00 86.00 124 THR A O 1
ATOM 929 N N . TRP A 1 125 ? 9.471 3.917 -13.522 1.00 90.12 125 TRP A N 1
ATOM 930 C CA . TRP A 1 125 ? 9.498 4.042 -12.066 1.00 90.12 125 TRP A CA 1
ATOM 931 C C . TRP A 1 125 ? 10.421 2.994 -11.450 1.00 90.12 125 TRP A C 1
ATOM 933 O O . TRP A 1 125 ? 10.566 1.895 -11.980 1.00 90.12 125 TRP A O 1
ATOM 943 N N . ASN A 1 126 ? 11.047 3.340 -10.332 1.00 86.69 126 ASN A N 1
ATOM 944 C CA . ASN A 1 126 ? 11.942 2.485 -9.556 1.00 86.69 126 ASN A CA 1
ATOM 945 C C . ASN A 1 126 ? 11.680 2.688 -8.047 1.00 86.69 126 ASN A C 1
ATOM 947 O O . ASN A 1 126 ? 10.720 3.359 -7.658 1.00 86.69 126 ASN A O 1
ATOM 951 N N . SER A 1 127 ? 12.556 2.147 -7.198 1.00 86.94 127 SER A N 1
ATOM 952 C CA . SER A 1 127 ? 12.437 2.237 -5.737 1.00 86.94 127 SER A CA 1
ATOM 953 C C . SER A 1 127 ? 12.575 3.633 -5.134 1.00 86.94 127 SER A C 1
ATOM 955 O O . SER A 1 127 ? 12.326 3.797 -3.939 1.00 86.94 127 SER A O 1
ATOM 957 N N . ASP A 1 128 ? 12.964 4.629 -5.929 1.00 85.50 128 ASP A N 1
ATOM 958 C CA . ASP A 1 128 ? 13.116 6.012 -5.476 1.00 85.50 128 ASP A CA 1
ATOM 959 C C . ASP A 1 128 ? 11.809 6.809 -5.599 1.00 85.50 128 ASP A C 1
ATOM 961 O O . ASP A 1 128 ? 11.685 7.895 -5.033 1.00 85.50 128 ASP A O 1
ATOM 965 N N . TYR A 1 129 ? 10.812 6.268 -6.306 1.00 91.62 129 TYR A N 1
ATOM 966 C CA . TYR A 1 129 ? 9.463 6.825 -6.335 1.00 91.62 129 TYR A CA 1
ATOM 967 C C . TYR A 1 129 ? 8.737 6.500 -5.033 1.00 91.62 129 TYR A C 1
ATOM 969 O O . TYR A 1 129 ? 8.899 5.420 -4.461 1.00 91.62 129 TYR A O 1
ATOM 977 N N . GLN A 1 130 ? 7.905 7.426 -4.563 1.00 94.12 130 GLN A N 1
ATOM 978 C CA . GLN A 1 130 ? 7.268 7.319 -3.252 1.00 94.12 130 GLN A CA 1
ATOM 979 C C . GLN A 1 130 ? 5.755 7.485 -3.332 1.00 94.12 130 GLN A C 1
ATOM 981 O O . GLN A 1 130 ? 5.247 8.297 -4.103 1.00 94.12 130 GLN A O 1
ATOM 986 N N . LEU A 1 131 ? 5.042 6.761 -2.472 1.00 96.56 131 LEU A N 1
ATOM 987 C CA . LEU A 1 131 ? 3.672 7.073 -2.076 1.00 96.56 131 LEU A CA 1
ATOM 988 C C . LEU A 1 131 ? 3.729 7.850 -0.758 1.00 96.56 131 LEU A C 1
ATOM 990 O O . LEU A 1 131 ? 4.403 7.429 0.181 1.00 96.56 131 LEU A O 1
ATOM 994 N N . VAL A 1 132 ? 3.027 8.975 -0.675 1.00 95.50 132 VAL A N 1
ATOM 995 C CA . VAL A 1 132 ? 3.070 9.888 0.472 1.00 95.50 132 VAL A CA 1
ATOM 996 C C . VAL A 1 132 ? 1.656 10.217 0.921 1.00 95.50 132 VAL A C 1
ATOM 998 O O . VAL A 1 132 ? 0.796 10.529 0.094 1.00 95.50 132 VAL A O 1
ATOM 1001 N N . PHE A 1 133 ? 1.419 10.159 2.230 1.00 94.69 133 PHE A N 1
ATOM 1002 C CA . PHE A 1 133 ? 0.159 10.611 2.803 1.00 94.69 133 PHE A CA 1
ATOM 1003 C C . PHE A 1 133 ? 0.050 12.132 2.660 1.00 94.69 133 PHE A C 1
ATOM 1005 O O . PHE A 1 133 ? 0.969 12.865 3.024 1.00 94.69 133 PHE A O 1
ATOM 1012 N N . ASP A 1 134 ? -1.069 12.610 2.123 1.00 94.62 134 ASP A N 1
ATOM 1013 C CA . ASP A 1 134 ? -1.277 14.030 1.834 1.00 94.62 134 ASP A CA 1
ATOM 1014 C C . ASP A 1 134 ? -2.232 14.687 2.833 1.00 94.62 134 ASP A C 1
ATOM 1016 O O . ASP A 1 134 ? -1.912 15.720 3.420 1.00 94.62 134 ASP A O 1
ATOM 1020 N N . SER A 1 135 ? -3.424 14.115 3.020 1.00 92.94 135 SER A N 1
ATOM 1021 C CA . SER A 1 135 ? -4.484 14.742 3.815 1.00 92.94 135 SER A CA 1
ATOM 1022 C C . SER A 1 135 ? -5.588 13.764 4.230 1.00 92.94 135 SER A C 1
ATOM 1024 O O . SER A 1 135 ? -5.715 12.664 3.691 1.00 92.94 135 SER A O 1
ATOM 1026 N N . GLY A 1 136 ? -6.433 14.185 5.176 1.00 93.94 136 GLY A N 1
ATOM 1027 C CA . GLY A 1 136 ? -7.543 13.386 5.699 1.00 93.94 136 GLY A CA 1
ATOM 1028 C C . GLY A 1 136 ? -7.125 12.532 6.894 1.00 93.94 136 GLY A C 1
ATOM 1029 O O . GLY A 1 136 ? -6.379 12.992 7.757 1.00 93.94 136 GLY A O 1
ATOM 1030 N N . TYR A 1 137 ? -7.608 11.294 6.947 1.00 91.19 137 TYR A N 1
ATOM 1031 C CA . TYR A 1 137 ? -7.289 10.342 8.008 1.00 91.19 137 TYR A CA 1
ATOM 1032 C C . TYR A 1 137 ? -6.226 9.359 7.527 1.00 91.19 137 TYR A C 1
ATOM 1034 O O . TYR A 1 137 ? -6.465 8.601 6.589 1.00 91.19 137 TYR A O 1
ATOM 1042 N N . SER A 1 138 ? -5.064 9.350 8.184 1.00 85.19 138 SER A N 1
ATOM 1043 C CA . SER A 1 138 ? -3.984 8.414 7.850 1.00 85.19 138 SER A CA 1
ATOM 1044 C C . SER A 1 138 ? -4.326 6.972 8.203 1.00 85.19 138 SER A C 1
ATOM 1046 O O . SER A 1 138 ? -3.746 6.071 7.613 1.00 85.19 138 SER A O 1
ATOM 1048 N N . MET A 1 139 ? -5.261 6.749 9.141 1.00 89.88 139 MET A N 1
ATOM 1049 C CA . MET A 1 139 ? -5.678 5.414 9.592 1.00 89.88 139 MET A CA 1
ATOM 1050 C C . MET A 1 139 ? -4.466 4.564 10.002 1.00 89.88 139 MET A C 1
ATOM 1052 O O . MET A 1 139 ? -4.304 3.437 9.556 1.00 89.88 139 MET A O 1
ATOM 1056 N N . SER A 1 140 ? -3.559 5.164 10.783 1.00 90.00 140 SER A N 1
ATOM 1057 C CA . SER A 1 140 ? -2.268 4.582 11.195 1.00 90.00 140 SER A CA 1
ATOM 1058 C C . SER A 1 140 ? -1.310 4.214 10.052 1.00 90.00 140 SER A C 1
ATOM 1060 O O . SER A 1 140 ? -0.257 3.635 10.305 1.00 90.00 140 SER A O 1
ATOM 1062 N N . GLY A 1 141 ? -1.634 4.588 8.814 1.00 84.62 141 GLY A N 1
ATOM 1063 C CA . GLY A 1 141 ? -0.770 4.403 7.660 1.00 84.62 141 GLY A CA 1
ATOM 1064 C C . GLY A 1 141 ? 0.526 5.216 7.753 1.00 84.62 141 GLY A C 1
ATOM 1065 O O . GLY A 1 141 ? 0.585 6.238 8.453 1.00 84.62 141 GLY A O 1
ATOM 1066 N N . PRO A 1 142 ? 1.575 4.788 7.032 1.00 86.75 142 PRO A N 1
ATOM 1067 C CA . PRO A 1 142 ? 2.866 5.460 7.036 1.00 86.75 142 PRO A CA 1
ATOM 1068 C C . PRO A 1 142 ? 2.758 6.879 6.464 1.00 86.75 142 PRO A C 1
ATOM 1070 O O . PRO A 1 142 ? 1.962 7.148 5.569 1.00 86.75 142 PRO A O 1
ATOM 1073 N N . SER A 1 143 ? 3.611 7.799 6.922 1.00 85.94 143 SER A N 1
ATOM 1074 C CA . SER A 1 143 ? 3.680 9.141 6.318 1.00 85.94 143 SER A CA 1
ATOM 1075 C C . SER A 1 143 ? 4.175 9.096 4.867 1.00 85.94 143 SER A C 1
ATOM 1077 O O . SER A 1 143 ? 3.790 9.936 4.055 1.00 85.94 143 SER A O 1
ATOM 1079 N N . HIS A 1 144 ? 5.013 8.110 4.539 1.00 90.69 144 HIS A N 1
ATOM 1080 C CA . HIS A 1 144 ? 5.494 7.805 3.196 1.00 90.69 144 HIS A CA 1
ATOM 1081 C C . HIS A 1 144 ? 6.016 6.364 3.116 1.00 90.69 144 HIS A C 1
ATOM 1083 O O . HIS A 1 144 ? 6.442 5.797 4.121 1.00 90.69 144 HIS A O 1
ATOM 1089 N N . GLN A 1 145 ? 6.031 5.797 1.913 1.00 91.50 145 GLN A N 1
ATOM 1090 C CA . GLN A 1 145 ? 6.687 4.528 1.596 1.00 91.50 145 GLN A CA 1
ATOM 1091 C C . GLN A 1 145 ? 7.196 4.527 0.152 1.00 91.50 145 GLN A C 1
ATOM 1093 O O . GLN A 1 145 ? 6.804 5.374 -0.655 1.00 91.50 145 GLN A O 1
ATOM 1098 N N . ARG A 1 146 ? 8.058 3.563 -0.184 1.00 91.75 146 ARG A N 1
ATOM 1099 C CA . ARG A 1 146 ? 8.439 3.317 -1.580 1.00 91.75 146 ARG A CA 1
ATOM 1100 C C . ARG A 1 146 ? 7.205 2.930 -2.386 1.00 91.75 146 ARG A C 1
ATOM 1102 O O . ARG A 1 146 ? 6.336 2.220 -1.889 1.00 91.75 146 ARG A O 1
ATOM 1109 N N . LEU A 1 147 ? 7.127 3.409 -3.622 1.00 93.75 147 LEU A N 1
ATOM 1110 C CA . LEU A 1 147 ? 6.024 3.087 -4.522 1.00 93.75 147 LEU A CA 1
ATOM 1111 C C . LEU A 1 147 ? 6.123 1.642 -5.033 1.00 93.75 147 LEU A C 1
ATOM 1113 O O . LEU A 1 147 ? 5.105 0.978 -5.188 1.00 93.75 147 LEU A O 1
ATOM 1117 N N . THR A 1 148 ? 7.341 1.167 -5.298 1.00 89.06 148 THR A N 1
ATOM 1118 C CA . THR A 1 148 ? 7.634 -0.155 -5.867 1.00 89.06 148 THR A CA 1
ATOM 1119 C C . THR A 1 148 ? 9.039 -0.602 -5.458 1.00 89.06 148 THR A C 1
ATOM 1121 O O . THR A 1 148 ? 9.920 0.236 -5.291 1.00 89.06 148 THR A O 1
ATOM 1124 N N . ASP A 1 149 ? 9.275 -1.909 -5.340 1.00 85.06 149 ASP A N 1
ATOM 1125 C CA . ASP A 1 149 ? 10.628 -2.484 -5.211 1.00 85.06 149 ASP A CA 1
ATOM 1126 C C . ASP A 1 149 ? 11.191 -2.980 -6.556 1.00 85.06 149 ASP A C 1
ATOM 1128 O O . ASP A 1 149 ? 12.327 -3.441 -6.644 1.00 85.06 149 ASP A O 1
ATOM 1132 N N . SER A 1 150 ? 10.389 -2.897 -7.619 1.00 84.12 150 SER A N 1
ATOM 1133 C CA . SER A 1 150 ? 10.735 -3.294 -8.987 1.00 84.12 150 SER A CA 1
ATOM 1134 C C . SER A 1 150 ? 10.653 -2.114 -9.951 1.00 84.12 150 SER A C 1
ATOM 1136 O O . SER A 1 150 ? 10.094 -1.063 -9.635 1.00 84.12 150 SER A O 1
ATOM 1138 N N . HIS A 1 151 ? 11.199 -2.296 -11.149 1.00 81.69 151 HIS A N 1
ATOM 1139 C CA . HIS A 1 151 ? 11.105 -1.308 -12.216 1.00 81.69 151 HIS A CA 1
ATOM 1140 C C . HIS A 1 151 ? 9.762 -1.412 -12.935 1.00 81.69 151 HIS A C 1
ATOM 1142 O O . HIS A 1 151 ? 9.380 -2.517 -13.302 1.00 81.69 151 HIS A O 1
ATOM 1148 N N . ILE A 1 152 ? 9.083 -0.280 -13.139 1.00 87.12 152 ILE A N 1
ATOM 1149 C CA . ILE A 1 152 ? 7.771 -0.209 -13.801 1.00 87.12 152 ILE A CA 1
ATOM 1150 C C . ILE A 1 152 ? 7.889 0.686 -15.034 1.00 87.12 152 ILE A C 1
ATOM 1152 O O . ILE A 1 152 ? 7.908 1.920 -14.934 1.00 87.12 152 ILE A O 1
ATOM 1156 N N . ALA A 1 153 ? 8.019 0.065 -16.199 1.00 86.38 153 ALA A N 1
ATOM 1157 C CA . ALA A 1 153 ? 8.188 0.738 -17.477 1.00 86.38 153 ALA A CA 1
ATOM 1158 C C . ALA A 1 153 ? 6.905 1.474 -17.919 1.00 86.38 153 ALA A C 1
ATOM 1160 O O . ALA A 1 153 ? 5.798 1.154 -17.469 1.00 86.38 153 ALA A O 1
ATOM 1161 N N . PRO A 1 154 ? 7.018 2.462 -18.825 1.00 90.62 154 PRO A N 1
ATOM 1162 C CA . PRO A 1 154 ? 5.865 3.046 -19.501 1.00 90.62 154 PRO A CA 1
ATOM 1163 C C . PRO A 1 154 ? 4.941 1.978 -20.094 1.00 90.62 154 PRO A C 1
ATOM 1165 O O . PRO A 1 154 ? 5.364 1.125 -20.870 1.00 90.62 154 PRO A O 1
ATOM 1168 N N . GLY A 1 155 ? 3.657 2.046 -19.754 1.00 90.50 155 GLY A N 1
ATOM 1169 C CA . GLY A 1 155 ? 2.646 1.085 -20.181 1.00 90.50 155 GLY A CA 1
ATOM 1170 C C . GLY A 1 155 ? 2.418 -0.083 -19.218 1.00 90.50 155 GLY A C 1
ATOM 1171 O O . GLY A 1 155 ? 1.436 -0.800 -19.411 1.00 90.50 155 GLY A O 1
ATOM 1172 N N . GLU A 1 156 ? 3.235 -0.256 -18.179 1.00 91.38 156 GLU A N 1
ATOM 1173 C CA . GLU A 1 156 ? 3.055 -1.314 -17.179 1.00 91.38 156 GLU A CA 1
ATOM 1174 C C . GLU A 1 156 ? 2.121 -0.903 -16.035 1.00 91.38 156 GLU A C 1
ATOM 1176 O O . GLU A 1 156 ? 1.933 0.281 -15.733 1.00 91.38 156 GLU A O 1
ATOM 1181 N N . THR A 1 157 ? 1.515 -1.907 -15.399 1.00 95.50 157 THR A N 1
ATOM 1182 C CA . THR A 1 157 ? 0.627 -1.747 -14.241 1.00 95.50 157 THR A CA 1
ATOM 1183 C C . THR A 1 157 ? 1.326 -2.120 -12.942 1.00 95.50 157 THR A C 1
ATOM 1185 O O . THR A 1 157 ? 2.129 -3.048 -12.916 1.00 95.50 157 THR A O 1
ATOM 1188 N N . LEU A 1 158 ? 0.952 -1.451 -11.855 1.00 96.00 158 LEU A N 1
ATOM 1189 C CA . LEU A 1 158 ? 1.464 -1.675 -10.509 1.00 96.00 158 LEU A CA 1
ATOM 1190 C C . LEU A 1 158 ? 0.304 -1.719 -9.508 1.00 96.00 158 LEU A C 1
ATOM 1192 O O . LEU A 1 158 ? -0.543 -0.824 -9.507 1.00 96.00 158 LEU A O 1
ATOM 1196 N N . ASP A 1 159 ? 0.318 -2.719 -8.629 1.00 96.88 159 ASP A N 1
ATOM 1197 C CA . ASP A 1 159 ? -0.576 -2.796 -7.474 1.00 96.88 159 ASP A CA 1
ATOM 1198 C C . ASP A 1 159 ? 0.132 -2.201 -6.252 1.00 96.88 159 ASP A C 1
ATOM 1200 O O . ASP A 1 159 ? 1.119 -2.744 -5.756 1.00 96.88 159 ASP A O 1
ATOM 1204 N N . VAL A 1 160 ? -0.364 -1.064 -5.772 1.00 96.31 160 VAL A N 1
ATOM 1205 C CA . VAL A 1 160 ? 0.211 -0.311 -4.652 1.00 96.31 160 VAL A CA 1
ATOM 1206 C C . VAL A 1 160 ? -0.604 -0.597 -3.404 1.00 96.31 160 VAL A C 1
ATOM 1208 O O . VAL A 1 160 ? -1.810 -0.351 -3.404 1.00 96.31 160 VAL A O 1
ATOM 1211 N N . SER A 1 161 ? 0.042 -1.089 -2.344 1.00 96.06 161 SER A N 1
ATOM 1212 C CA . SER A 1 161 ? -0.634 -1.480 -1.100 1.00 96.06 161 SER A CA 1
ATOM 1213 C C . SER A 1 161 ? -0.203 -0.640 0.100 1.00 96.06 161 SER A C 1
ATOM 1215 O O . SER A 1 161 ? 0.968 -0.295 0.220 1.00 96.06 161 SER A O 1
ATOM 1217 N N . VAL A 1 162 ? -1.139 -0.339 1.002 1.00 94.44 162 VAL A N 1
ATOM 1218 C CA . VAL A 1 162 ? -0.892 0.318 2.295 1.00 94.44 162 VAL A CA 1
ATOM 1219 C C . VAL A 1 162 ? -1.614 -0.453 3.398 1.00 94.44 162 VAL A C 1
ATOM 1221 O O . VAL A 1 162 ? -2.804 -0.749 3.277 1.00 94.44 162 VAL A O 1
ATOM 1224 N N . GLU A 1 163 ? -0.900 -0.756 4.480 1.00 92.12 163 GLU A N 1
ATOM 1225 C CA . GLU A 1 163 ? -1.473 -1.311 5.710 1.00 92.12 163 GLU A CA 1
ATOM 1226 C C . GLU A 1 163 ? -2.054 -0.190 6.580 1.00 92.12 163 GLU A C 1
ATOM 1228 O O . GLU A 1 163 ? -1.398 0.824 6.824 1.00 92.12 163 GLU A O 1
ATOM 1233 N N . LEU A 1 164 ? -3.302 -0.362 7.015 1.00 90.06 164 LEU A N 1
ATOM 1234 C CA . LEU A 1 164 ? -4.109 0.643 7.701 1.00 90.06 164 LEU A CA 1
ATOM 1235 C C . LEU A 1 164 ? -4.874 0.018 8.874 1.00 90.06 164 LEU A C 1
ATOM 1237 O O . LEU A 1 164 ? -5.093 -1.191 8.923 1.00 90.06 164 LEU A O 1
ATOM 1241 N N . ILE A 1 165 ? -5.325 0.864 9.797 1.00 89.25 165 ILE A N 1
ATOM 1242 C CA . ILE A 1 165 ? -6.165 0.506 10.942 1.00 89.25 165 ILE A CA 1
ATOM 1243 C C . ILE A 1 165 ? -7.415 1.381 10.918 1.00 89.25 165 ILE A C 1
ATOM 1245 O O . ILE A 1 165 ? -7.330 2.614 10.932 1.00 89.25 165 ILE A O 1
ATOM 1249 N N . ALA A 1 166 ? -8.585 0.749 10.875 1.00 88.19 166 ALA A N 1
ATOM 1250 C CA . ALA A 1 166 ? -9.861 1.445 10.926 1.00 88.19 166 ALA A CA 1
ATOM 1251 C C . ALA A 1 166 ? -10.011 2.192 12.266 1.00 88.19 166 ALA A C 1
ATOM 1253 O O . ALA A 1 166 ? -9.785 1.594 13.316 1.00 88.19 166 ALA A O 1
ATOM 1254 N N . PRO A 1 167 ? -10.410 3.477 12.269 1.00 88.88 167 PRO A N 1
ATOM 1255 C CA . PRO A 1 167 ? -10.656 4.212 13.509 1.00 88.88 167 PRO A CA 1
ATOM 1256 C C . PRO A 1 167 ? -11.660 3.510 14.432 1.00 88.88 167 PRO A C 1
ATOM 1258 O O . PRO A 1 167 ? -12.563 2.824 13.964 1.00 88.88 167 PRO A O 1
ATOM 1261 N N . ASP A 1 168 ? -11.555 3.739 15.741 1.00 82.62 168 ASP A N 1
ATOM 1262 C CA . ASP A 1 168 ? -12.431 3.082 16.727 1.00 82.62 168 ASP A CA 1
ATOM 1263 C C . ASP A 1 168 ? -13.865 3.639 16.738 1.00 82.62 168 ASP A C 1
ATOM 1265 O O . ASP A 1 168 ? -14.791 3.049 17.292 1.00 82.62 168 ASP A O 1
ATOM 1269 N N . THR A 1 169 ? -14.067 4.816 16.142 1.00 80.94 169 THR A N 1
ATOM 1270 C CA . THR A 1 169 ? -15.373 5.478 16.104 1.00 80.94 169 THR A CA 1
ATOM 1271 C C . THR A 1 169 ? -16.072 5.196 14.773 1.00 80.94 169 THR A C 1
ATOM 1273 O O . THR A 1 169 ? -15.466 5.370 13.720 1.00 80.94 169 THR A O 1
ATOM 1276 N N . PRO A 1 170 ? -17.358 4.805 14.769 1.00 85.50 170 PRO A N 1
ATOM 1277 C CA . PRO A 1 170 ? -18.120 4.650 13.538 1.00 85.50 170 PRO A CA 1
ATOM 1278 C C . PRO A 1 170 ? -18.237 5.961 12.777 1.00 85.50 170 PRO A C 1
ATOM 1280 O O . PRO A 1 170 ? -18.522 7.013 13.347 1.00 85.50 170 PRO A O 1
ATOM 1283 N N . GLY A 1 171 ? -18.095 5.883 11.464 1.00 82.31 171 GLY A N 1
ATOM 1284 C CA . GLY A 1 171 ? -18.066 7.063 10.619 1.00 82.31 171 GLY A CA 1
ATOM 1285 C C . GLY A 1 171 ? -17.613 6.729 9.212 1.00 82.31 171 GLY A C 1
ATOM 1286 O O . GLY A 1 171 ? -17.349 5.576 8.884 1.00 82.31 171 GLY A O 1
ATOM 1287 N N . THR A 1 172 ? -17.552 7.747 8.362 1.00 89.69 172 THR A N 1
ATOM 1288 C CA . THR A 1 172 ? -16.911 7.627 7.048 1.00 89.69 172 THR A CA 1
ATOM 1289 C C . THR A 1 172 ? -15.558 8.303 7.134 1.00 89.69 172 THR A C 1
ATOM 1291 O O . THR A 1 172 ? -15.474 9.455 7.559 1.00 89.69 172 THR A O 1
ATOM 1294 N N . TYR A 1 173 ? -14.512 7.575 6.765 1.00 85.19 173 TYR A N 1
ATOM 1295 C CA . TYR A 1 173 ? -13.133 8.022 6.872 1.00 85.19 173 TYR A CA 1
ATOM 1296 C C . TYR A 1 173 ? -12.477 7.940 5.513 1.00 85.19 173 TYR A C 1
ATOM 1298 O O . TYR A 1 173 ? -12.550 6.908 4.846 1.00 85.19 173 TYR A O 1
ATOM 1306 N N . ARG A 1 174 ? -11.819 9.034 5.131 1.00 96.69 174 ARG A N 1
ATOM 1307 C CA . ARG A 1 174 ? -11.085 9.140 3.878 1.00 96.69 174 ARG A CA 1
ATOM 1308 C C . ARG A 1 174 ? -9.643 9.565 4.120 1.00 96.69 174 ARG A C 1
ATOM 1310 O O . ARG A 1 174 ? -9.405 10.565 4.799 1.00 96.69 174 ARG A O 1
ATOM 1317 N N . GLY A 1 175 ? -8.704 8.824 3.543 1.00 94.25 175 GLY A N 1
ATOM 1318 C CA . GLY A 1 175 ? -7.280 9.154 3.507 1.00 94.25 175 GLY A CA 1
ATOM 1319 C C . GLY A 1 175 ? -6.832 9.398 2.071 1.00 94.25 175 GLY A C 1
ATOM 1320 O O . GLY A 1 175 ? -7.075 8.557 1.207 1.00 94.25 175 GLY A O 1
ATOM 1321 N N . ASN A 1 176 ? -6.203 10.544 1.810 1.00 95.81 176 ASN A N 1
ATOM 1322 C CA . ASN A 1 176 ? -5.713 10.926 0.487 1.00 95.81 176 ASN A CA 1
ATOM 1323 C C . ASN A 1 176 ? -4.191 10.780 0.413 1.00 95.81 176 ASN A C 1
ATOM 1325 O O . ASN A 1 176 ? -3.472 11.180 1.332 1.00 95.81 176 ASN A O 1
ATOM 1329 N N . TRP A 1 177 ? -3.713 10.270 -0.715 1.00 96.81 177 TRP A N 1
ATOM 1330 C CA . TRP A 1 177 ? -2.313 9.970 -0.970 1.00 96.81 177 TRP A CA 1
ATOM 1331 C C . TRP A 1 177 ? -1.871 10.548 -2.313 1.00 96.81 177 TRP A C 1
ATOM 1333 O O . TRP A 1 177 ? -2.657 10.704 -3.251 1.00 96.81 177 TRP A O 1
ATOM 1343 N N . LYS A 1 178 ? -0.586 10.872 -2.402 1.00 95.25 178 LYS A N 1
ATOM 1344 C CA . LYS A 1 178 ? 0.056 11.411 -3.601 1.00 95.25 178 LYS A CA 1
ATOM 1345 C C . LYS A 1 178 ? 1.307 10.622 -3.925 1.00 95.25 178 LYS A C 1
ATOM 1347 O O . LYS A 1 178 ? 1.937 10.050 -3.037 1.00 95.25 178 LYS A O 1
ATOM 1352 N N . PHE A 1 179 ? 1.691 10.645 -5.192 1.00 95.12 179 PHE A N 1
ATOM 1353 C CA . PHE A 1 179 ? 2.946 10.060 -5.629 1.00 95.12 179 PHE A CA 1
ATOM 1354 C C . PHE A 1 179 ? 4.018 11.133 -5.781 1.00 95.12 179 PHE A C 1
ATOM 1356 O O . PHE A 1 179 ? 3.732 12.230 -6.267 1.00 95.12 179 PHE A O 1
ATOM 1363 N N . LYS A 1 180 ? 5.251 10.815 -5.385 1.00 92.06 180 LYS A N 1
ATOM 1364 C CA . LYS A 1 180 ? 6.420 11.668 -5.594 1.00 92.06 180 LYS A CA 1
ATOM 1365 C C . LYS A 1 180 ? 7.465 10.988 -6.460 1.00 92.06 180 LYS A C 1
ATOM 1367 O O . LYS A 1 180 ? 7.693 9.784 -6.339 1.00 92.06 180 LYS A O 1
ATOM 1372 N N . ASP A 1 181 ? 8.080 11.786 -7.321 1.00 88.31 181 ASP A N 1
ATOM 1373 C CA . ASP A 1 181 ? 9.273 11.400 -8.060 1.00 88.31 181 ASP A CA 1
ATOM 1374 C C . ASP A 1 181 ? 10.529 11.466 -7.158 1.00 88.31 181 ASP A C 1
ATOM 1376 O O . ASP A 1 181 ? 10.468 11.996 -6.040 1.00 88.31 181 ASP A O 1
ATOM 1380 N N . PRO A 1 182 ? 11.683 10.966 -7.630 1.00 84.38 182 PRO A N 1
ATOM 1381 C CA . PRO A 1 182 ? 12.927 10.980 -6.851 1.00 84.38 182 PRO A CA 1
ATOM 1382 C C . PRO A 1 182 ? 13.488 12.378 -6.562 1.00 84.38 182 PRO A C 1
ATOM 1384 O O . PRO A 1 182 ? 14.366 12.536 -5.715 1.00 84.38 182 PRO A O 1
ATOM 1387 N N . TYR A 1 183 ? 12.989 13.407 -7.247 1.00 80.25 183 TYR A N 1
ATOM 1388 C CA . TYR A 1 183 ? 13.345 14.806 -7.013 1.00 80.25 183 TYR A CA 1
ATOM 1389 C C . TYR A 1 183 ? 12.421 15.471 -5.978 1.00 80.25 183 TYR A C 1
ATOM 1391 O O . TYR A 1 183 ? 12.598 16.643 -5.648 1.00 80.25 183 TYR A O 1
ATOM 1399 N N . GLY A 1 184 ? 11.447 14.728 -5.443 1.00 81.50 184 GLY A N 1
ATOM 1400 C CA . GLY A 1 184 ? 10.479 15.192 -4.456 1.00 81.50 184 GLY A CA 1
ATOM 1401 C C . GLY A 1 184 ? 9.275 15.924 -5.053 1.00 81.50 184 GLY A C 1
ATOM 1402 O O . GLY A 1 184 ? 8.428 16.401 -4.287 1.00 81.50 184 GLY A O 1
ATOM 1403 N N . ASN A 1 185 ? 9.160 16.003 -6.383 1.00 86.50 185 ASN A N 1
ATOM 1404 C CA . ASN A 1 185 ? 8.001 16.597 -7.039 1.00 86.50 185 ASN A CA 1
ATOM 1405 C C . ASN A 1 185 ? 6.821 15.636 -6.964 1.00 86.50 185 ASN A C 1
ATOM 1407 O O . ASN A 1 185 ? 6.966 14.430 -7.142 1.00 86.50 185 ASN A O 1
ATOM 1411 N N . THR A 1 186 ? 5.628 16.178 -6.735 1.00 90.69 186 THR A N 1
ATOM 1412 C CA . THR A 1 186 ? 4.401 15.388 -6.871 1.00 90.69 186 THR A CA 1
ATOM 1413 C C . THR A 1 186 ? 4.075 15.217 -8.344 1.00 90.69 186 THR A C 1
ATOM 1415 O O . THR A 1 186 ? 4.095 16.203 -9.080 1.00 90.69 186 THR A O 1
ATOM 1418 N N . PHE A 1 187 ? 3.722 14.002 -8.756 1.00 85.81 187 PHE A N 1
ATOM 1419 C CA . PHE A 1 187 ? 3.192 13.768 -10.093 1.00 85.81 187 PHE A CA 1
ATOM 1420 C C . PHE A 1 187 ? 1.718 13.371 -10.063 1.00 85.81 187 PHE A C 1
ATOM 1422 O O . PHE A 1 187 ? 1.215 12.806 -9.090 1.00 85.81 187 PHE A O 1
ATOM 1429 N N . GLU A 1 188 ? 1.014 13.733 -11.131 1.00 82.50 188 GLU A N 1
ATOM 1430 C CA . GLU A 1 188 ? -0.439 13.652 -11.196 1.00 82.50 188 GLU A CA 1
ATOM 1431 C C . GLU A 1 188 ? -0.925 12.268 -11.633 1.00 82.50 188 GLU A C 1
ATOM 1433 O O . GLU A 1 188 ? -0.285 11.576 -12.436 1.00 82.50 188 GLU A O 1
ATOM 1438 N N . LEU A 1 189 ? -2.112 11.898 -11.141 1.00 89.94 189 LEU A N 1
ATOM 1439 C CA . LEU A 1 189 ? -2.934 10.908 -11.820 1.00 89.94 189 LEU A CA 1
ATOM 1440 C C . LEU A 1 189 ? -3.835 11.611 -12.836 1.00 89.94 189 LEU A C 1
ATOM 1442 O O . LEU A 1 189 ? -4.494 12.600 -12.517 1.00 89.94 189 LEU A O 1
ATOM 1446 N N . THR A 1 190 ? -3.924 11.056 -14.040 1.00 88.81 190 THR A N 1
ATOM 1447 C CA . THR A 1 190 ? -4.885 11.506 -15.068 1.00 88.81 190 THR A CA 1
ATOM 1448 C C . THR A 1 190 ? -6.345 11.322 -14.638 1.00 88.81 190 THR A C 1
ATOM 1450 O O . THR A 1 190 ? -7.224 12.051 -15.093 1.00 88.81 190 THR A O 1
ATOM 1453 N N . THR A 1 191 ? -6.605 10.370 -13.743 1.00 84.81 191 THR A N 1
ATOM 1454 C CA . THR A 1 191 ? -7.906 10.067 -13.136 1.00 84.81 191 THR A CA 1
ATOM 1455 C C . THR A 1 191 ? -7.692 9.707 -11.668 1.00 84.81 191 THR A C 1
ATOM 1457 O O . THR A 1 191 ? -6.733 9.014 -11.343 1.00 84.81 191 THR A O 1
ATOM 1460 N N . GLY A 1 192 ? -8.567 10.178 -10.773 1.00 74.31 192 GLY A N 1
ATOM 1461 C CA . GLY A 1 192 ? -8.461 9.868 -9.341 1.00 74.31 192 GLY A CA 1
ATOM 1462 C C . GLY A 1 192 ? -7.236 10.497 -8.663 1.00 74.31 192 GLY A C 1
ATOM 1463 O O . GLY A 1 192 ? -6.476 9.785 -8.021 1.00 74.31 192 GLY A O 1
ATOM 1464 N N . ASN A 1 193 ? -7.019 11.809 -8.841 1.00 84.56 193 ASN A N 1
ATOM 1465 C CA . ASN A 1 193 ? -5.972 12.586 -8.159 1.00 84.56 193 ASN A CA 1
ATOM 1466 C C . ASN A 1 193 ? -6.584 13.491 -7.064 1.00 84.56 193 ASN A C 1
ATOM 1468 O O . ASN A 1 193 ? -7.455 14.301 -7.399 1.00 84.56 193 ASN A O 1
ATOM 1472 N N . PRO A 1 194 ? -6.148 13.415 -5.788 1.00 89.25 194 PRO A N 1
ATOM 1473 C CA . PRO A 1 194 ? -5.223 12.420 -5.219 1.00 89.25 194 PRO A CA 1
ATOM 1474 C C . PRO A 1 194 ? -5.806 11.011 -5.314 1.00 89.25 194 PRO A C 1
ATOM 1476 O O . PRO A 1 194 ? -7.006 10.888 -5.520 1.00 89.25 194 PRO A O 1
ATOM 1479 N N . ILE A 1 195 ? -5.000 9.967 -5.125 1.00 96.00 195 ILE A N 1
ATOM 1480 C CA . ILE A 1 195 ? -5.548 8.618 -4.931 1.00 96.00 195 ILE A CA 1
ATOM 1481 C C . ILE A 1 195 ? -6.022 8.493 -3.478 1.00 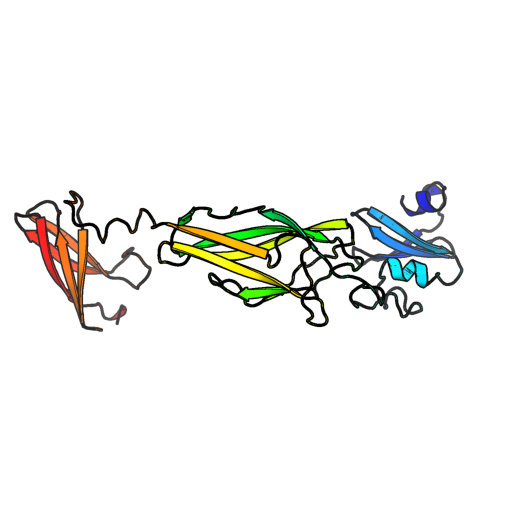96.00 195 ILE A C 1
ATOM 1483 O O . ILE A 1 195 ? -5.399 9.063 -2.580 1.00 96.00 195 ILE A O 1
ATOM 1487 N N . TRP A 1 196 ? -7.141 7.819 -3.210 1.00 96.75 196 TRP A N 1
ATOM 1488 C CA . TRP A 1 196 ? -7.714 7.786 -1.861 1.00 96.75 196 TRP A CA 1
ATOM 1489 C C . TRP A 1 196 ? -8.196 6.407 -1.437 1.00 96.75 196 TRP A C 1
ATOM 1491 O O . TRP A 1 196 ? -8.471 5.527 -2.244 1.00 96.75 196 TRP A O 1
ATOM 1501 N N . VAL A 1 197 ? -8.316 6.246 -0.125 1.00 96.12 197 VAL A N 1
ATOM 1502 C CA . VAL A 1 197 ? -9.068 5.173 0.519 1.00 96.12 197 VAL A CA 1
ATOM 1503 C C . VAL A 1 197 ? -10.249 5.798 1.236 1.00 96.12 197 VAL A C 1
ATOM 1505 O O . VAL A 1 197 ? -10.056 6.744 1.998 1.00 96.12 197 VAL A O 1
ATOM 1508 N N . GLU A 1 198 ? -11.453 5.281 1.007 1.00 96.00 198 GLU A N 1
ATOM 1509 C CA . GLU A 1 198 ? -12.651 5.670 1.746 1.00 96.00 198 GLU 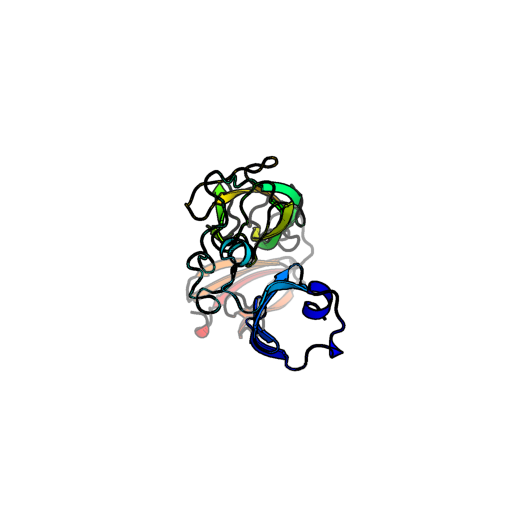A CA 1
ATOM 1510 C C . GLU A 1 198 ? -13.340 4.436 2.334 1.00 96.00 198 GLU A C 1
ATOM 1512 O O . GLU A 1 198 ? -13.795 3.552 1.609 1.00 96.00 198 GLU A O 1
ATOM 1517 N N . ILE A 1 199 ? -13.441 4.382 3.661 1.00 93.31 199 ILE A N 1
ATOM 1518 C CA . ILE A 1 199 ? -14.112 3.297 4.381 1.00 93.31 199 ILE A CA 1
ATOM 1519 C C . ILE A 1 199 ? -15.253 3.834 5.234 1.00 93.31 199 ILE A C 1
ATOM 1521 O O . ILE A 1 199 ? -15.230 4.964 5.729 1.00 93.31 199 ILE A O 1
ATOM 1525 N N . LYS A 1 200 ? -16.247 2.978 5.462 1.00 86.94 200 LYS A N 1
ATOM 1526 C CA . LYS A 1 200 ? -17.301 3.204 6.443 1.00 86.94 200 LYS A CA 1
ATOM 1527 C C . LYS A 1 200 ? -17.037 2.340 7.667 1.00 86.94 200 LYS A C 1
ATOM 1529 O O . LYS A 1 200 ? -17.353 1.152 7.669 1.00 86.94 200 LYS A O 1
ATOM 1534 N N . VAL A 1 201 ? -16.494 2.940 8.718 1.00 87.88 201 VAL A N 1
ATOM 1535 C CA . VAL A 1 201 ? -16.311 2.245 9.989 1.00 87.88 201 VAL A CA 1
ATOM 1536 C C . VAL A 1 201 ? -17.675 1.933 10.591 1.00 87.88 201 VAL A C 1
ATOM 1538 O O . VAL A 1 201 ? -18.525 2.817 10.755 1.00 87.88 201 VAL A O 1
ATOM 1541 N N . VAL A 1 202 ? -17.885 0.663 10.913 1.00 82.94 202 VAL A N 1
ATOM 1542 C CA . VAL A 1 202 ? -19.059 0.165 11.627 1.00 82.94 202 VAL A CA 1
ATOM 1543 C C . VAL A 1 202 ? -18.635 -0.379 12.985 1.00 82.94 202 VAL A C 1
ATOM 1545 O O . VAL A 1 202 ? -17.534 -0.895 13.134 1.00 82.94 202 VAL A O 1
ATOM 1548 N N . GLN A 1 203 ? -19.519 -0.273 13.977 1.00 76.38 203 GLN A N 1
ATOM 1549 C CA . GLN A 1 203 ? -19.276 -0.873 15.289 1.00 76.38 203 GLN A CA 1
ATOM 1550 C C . GLN A 1 203 ? -19.017 -2.374 15.152 1.00 76.38 203 GLN A C 1
ATOM 1552 O O . GLN A 1 203 ? -19.744 -3.070 14.430 1.00 76.38 203 GLN A O 1
ATOM 1557 N N . ASN A 1 204 ? -18.035 -2.878 15.898 1.00 61.00 204 ASN A N 1
ATOM 1558 C CA . ASN A 1 204 ? -17.885 -4.311 16.092 1.00 61.00 204 ASN A CA 1
ATOM 1559 C C . ASN A 1 204 ? -19.148 -4.833 16.773 1.00 61.00 204 ASN A C 1
ATOM 1561 O O . ASN A 1 204 ? -19.602 -4.290 17.782 1.00 61.00 204 ASN A O 1
ATOM 1565 N N . LYS A 1 205 ? -19.732 -5.915 16.250 1.00 45.31 205 LYS A N 1
ATOM 1566 C CA . LYS A 1 205 ? -20.880 -6.560 16.909 1.00 45.31 205 LYS A CA 1
ATOM 1567 C C . LYS A 1 205 ? -20.536 -7.093 18.310 1.00 45.31 205 LYS A C 1
ATOM 1569 O O . LYS A 1 205 ? -21.458 -7.322 19.080 1.00 45.31 205 LYS A O 1
ATOM 1574 N N . SER A 1 206 ? -19.253 -7.255 18.646 1.00 43.47 206 SER A N 1
ATOM 1575 C CA . SER A 1 206 ? -18.787 -7.588 19.999 1.00 43.47 206 SER A CA 1
ATOM 1576 C C . SER A 1 206 ? -18.840 -6.412 20.981 1.00 43.47 206 SER A C 1
ATOM 1578 O O . SER A 1 206 ? -18.987 -6.656 22.172 1.00 43.47 206 SER A O 1
ATOM 1580 N N . ASP A 1 207 ? -18.811 -5.164 20.498 1.00 41.31 207 ASP A N 1
ATOM 1581 C CA . ASP A 1 207 ? -18.776 -3.951 21.339 1.00 41.31 207 ASP A CA 1
ATOM 1582 C C . ASP A 1 207 ? -20.162 -3.274 21.438 1.00 41.31 207 ASP A C 1
ATOM 1584 O O . ASP A 1 207 ? -20.395 -2.359 22.227 1.00 41.31 207 ASP A O 1
ATOM 1588 N N . GLN A 1 208 ? -21.147 -3.779 20.685 1.00 40.28 208 GLN A N 1
ATOM 1589 C CA . GLN A 1 208 ? -22.564 -3.394 20.766 1.00 40.28 208 GLN A CA 1
ATOM 1590 C C . GLN A 1 208 ? -23.271 -3.866 22.055 1.00 40.28 208 GLN A C 1
ATOM 1592 O O . GLN A 1 208 ? -24.464 -3.618 22.207 1.00 40.28 208 GLN A O 1
ATOM 1597 N N . ALA A 1 209 ? -22.573 -4.511 22.994 1.00 45.50 209 ALA A N 1
ATOM 1598 C CA . ALA A 1 209 ? -23.162 -4.950 24.261 1.00 45.50 209 ALA A CA 1
ATOM 1599 C C . ALA A 1 209 ? -23.064 -3.920 25.405 1.00 45.50 209 ALA A C 1
ATOM 1601 O O . ALA A 1 209 ? -23.622 -4.182 26.470 1.00 45.50 209 ALA A O 1
ATOM 1602 N N . GLU A 1 210 ? -22.402 -2.765 25.228 1.00 43.34 210 GLU A N 1
ATOM 1603 C CA . GLU A 1 210 ? -22.150 -1.843 26.354 1.00 43.34 210 GLU A CA 1
ATOM 1604 C C . GLU A 1 210 ? -22.876 -0.491 26.333 1.00 43.34 210 GLU A C 1
ATOM 1606 O O . GLU A 1 210 ? -22.824 0.209 27.352 1.00 43.34 210 GLU A O 1
ATOM 1611 N N . ASN A 1 211 ? -23.614 -0.127 25.272 1.00 38.91 211 ASN A N 1
ATOM 1612 C CA . ASN A 1 211 ? -24.318 1.166 25.262 1.00 38.91 211 ASN A CA 1
ATOM 1613 C C . ASN A 1 211 ? -25.682 1.220 24.542 1.00 38.91 211 ASN A C 1
ATOM 1615 O O . ASN A 1 211 ? -26.000 2.205 23.875 1.00 38.91 211 ASN A O 1
ATOM 1619 N N . SER A 1 212 ? -26.531 0.203 24.715 1.00 39.53 212 SER A N 1
ATOM 1620 C CA . SER A 1 212 ? -27.980 0.377 24.542 1.00 39.53 212 SER A CA 1
ATOM 1621 C C . SER A 1 212 ? -28.727 -0.193 25.740 1.00 39.53 212 SER A C 1
ATOM 1623 O O . SER A 1 212 ? -28.749 -1.402 25.963 1.00 39.53 212 SER A O 1
ATOM 1625 N N . SER A 1 213 ? -29.357 0.683 26.514 1.00 47.41 213 SER A N 1
ATOM 1626 C CA . SER A 1 213 ? -30.371 0.320 27.494 1.00 47.41 213 SER A CA 1
ATOM 1627 C C . SER A 1 213 ? -31.572 -0.330 26.795 1.00 47.41 213 SER A C 1
ATOM 1629 O O . SER A 1 213 ? -32.515 0.342 26.387 1.00 47.41 213 SER A O 1
ATOM 1631 N N . SER A 1 214 ? -31.554 -1.656 26.684 1.00 37.66 214 SER A N 1
ATOM 1632 C CA . SER A 1 214 ? -32.766 -2.466 26.548 1.00 37.66 214 SER A CA 1
ATOM 1633 C C . SER A 1 214 ? -32.491 -3.902 26.998 1.00 37.66 214 SER A C 1
ATOM 1635 O O . SER A 1 214 ? -31.957 -4.695 26.231 1.00 37.66 214 SER A O 1
ATOM 1637 N N . ASN A 1 215 ? -32.842 -4.190 28.254 1.00 51.91 215 ASN A N 1
ATOM 1638 C CA . ASN A 1 215 ? -33.147 -5.512 28.813 1.00 51.91 215 ASN A CA 1
ATOM 1639 C C . ASN A 1 215 ? -32.344 -6.687 28.215 1.00 51.91 215 ASN A C 1
ATOM 1641 O O . ASN A 1 215 ? -32.835 -7.446 27.380 1.00 51.91 215 ASN A O 1
ATOM 1645 N N . SER A 1 216 ? -31.084 -6.804 28.625 1.00 46.56 216 SER A N 1
ATOM 1646 C CA . SER A 1 216 ? -30.244 -7.952 28.300 1.00 46.56 216 SER A CA 1
ATOM 1647 C C . SER A 1 216 ? -30.559 -9.096 29.270 1.00 46.56 216 SER A C 1
ATOM 1649 O O . SER A 1 216 ? -30.506 -8.895 30.474 1.00 46.56 216 SER A O 1
ATOM 1651 N N . ASP A 1 217 ? -30.863 -10.283 28.750 1.00 70.81 217 ASP A N 1
ATOM 1652 C CA . ASP A 1 217 ? -31.024 -11.532 29.519 1.00 70.81 217 ASP A CA 1
ATOM 1653 C C . ASP A 1 217 ? -29.667 -12.241 29.764 1.00 70.81 217 ASP A C 1
ATOM 1655 O O . ASP A 1 217 ? -29.624 -13.396 30.187 1.00 70.81 217 ASP A O 1
ATOM 1659 N N . TYR A 1 218 ? -28.539 -11.593 29.432 1.00 77.44 218 TYR A N 1
ATOM 1660 C CA . TYR A 1 218 ? -27.197 -12.169 29.565 1.00 77.44 218 TYR A CA 1
ATOM 1661 C C . TYR A 1 218 ? -26.438 -11.567 30.758 1.00 77.44 218 TYR A C 1
ATOM 1663 O O . TYR A 1 218 ? -26.482 -10.345 30.944 1.00 77.44 218 TYR A O 1
ATOM 1671 N N . PRO A 1 219 ? -25.695 -12.384 31.533 1.00 84.75 219 PRO A N 1
ATOM 1672 C CA . PRO A 1 219 ? -24.881 -11.886 32.633 1.00 84.75 219 PRO A CA 1
ATOM 1673 C C . PRO A 1 219 ? -23.840 -10.865 32.165 1.00 84.75 219 PRO A C 1
ATOM 1675 O O . PRO A 1 219 ? -23.126 -11.097 31.189 1.00 84.75 219 PRO A O 1
ATOM 1678 N N . THR A 1 220 ? -23.731 -9.741 32.869 1.00 85.38 220 THR A N 1
ATOM 1679 C CA . THR A 1 220 ? -22.770 -8.666 32.569 1.00 85.38 220 THR A CA 1
ATOM 1680 C C . THR A 1 220 ? -22.000 -8.268 33.815 1.00 85.38 220 THR A C 1
ATOM 1682 O O . THR A 1 220 ? -22.562 -8.278 34.903 1.00 85.38 220 THR A O 1
ATOM 1685 N N . ILE A 1 221 ? -20.725 -7.900 33.662 1.00 86.50 221 ILE A N 1
ATOM 1686 C CA . ILE A 1 221 ? -19.887 -7.335 34.731 1.00 86.50 221 ILE A CA 1
ATOM 1687 C C . ILE A 1 221 ? -19.356 -5.989 34.248 1.00 86.50 221 ILE A C 1
ATOM 1689 O O . ILE A 1 221 ? -18.921 -5.877 33.105 1.00 86.50 221 ILE A O 1
ATOM 1693 N N . ARG A 1 222 ? -19.365 -4.976 35.115 1.00 84.44 222 ARG A N 1
ATOM 1694 C CA . ARG A 1 222 ? -18.783 -3.654 34.867 1.00 84.44 222 ARG A CA 1
ATOM 1695 C C . ARG A 1 222 ? -17.844 -3.292 36.006 1.00 84.44 222 ARG A C 1
ATOM 1697 O O . ARG A 1 222 ? -18.149 -3.546 37.166 1.00 84.44 222 ARG A O 1
ATOM 1704 N N . ILE A 1 223 ? -16.723 -2.659 35.685 1.00 87.94 223 ILE A N 1
ATOM 1705 C CA . ILE A 1 223 ? -15.865 -2.027 36.691 1.00 87.94 223 ILE A CA 1
ATOM 1706 C C . ILE A 1 223 ? -16.424 -0.626 36.933 1.00 87.94 223 ILE A C 1
ATOM 1708 O O . ILE A 1 223 ? -16.522 0.167 35.997 1.00 87.94 223 ILE A O 1
ATOM 1712 N N . THR A 1 224 ? -16.828 -0.331 38.165 1.00 84.38 224 THR A N 1
ATOM 1713 C CA . THR A 1 224 ? -17.437 0.958 38.529 1.00 84.38 224 THR A CA 1
ATOM 1714 C C . THR A 1 224 ? -16.473 1.904 39.222 1.00 84.38 224 THR A C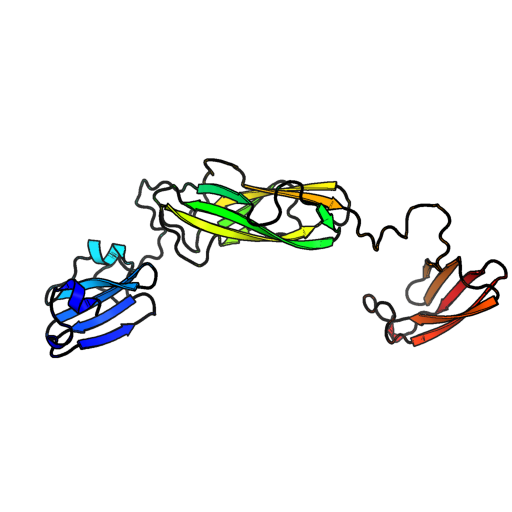 1
ATOM 1716 O O . THR A 1 224 ? -16.670 3.113 39.147 1.00 84.38 224 THR A O 1
ATOM 1719 N N . ASP A 1 225 ? -15.429 1.377 39.862 1.00 86.25 225 ASP A N 1
ATOM 1720 C CA . ASP A 1 225 ? -14.374 2.181 40.472 1.00 86.25 225 ASP A CA 1
ATOM 1721 C C . ASP A 1 225 ? -13.042 1.423 40.487 1.00 86.25 225 ASP A C 1
ATOM 1723 O O . ASP A 1 225 ? -13.008 0.194 40.594 1.00 86.25 225 ASP A O 1
ATOM 1727 N N . VAL A 1 226 ? -11.937 2.161 40.399 1.00 89.31 226 VAL A N 1
ATOM 1728 C CA . VAL A 1 226 ? -10.578 1.616 40.469 1.00 89.31 226 VAL A CA 1
ATOM 1729 C C . VAL A 1 226 ? -9.742 2.497 41.381 1.00 89.31 226 VAL A C 1
ATOM 1731 O O . VAL A 1 226 ? -9.415 3.637 41.052 1.00 89.31 226 VAL A O 1
ATOM 1734 N N . ASN A 1 227 ? -9.321 1.936 42.509 1.00 85.12 227 ASN A N 1
ATOM 1735 C CA . ASN A 1 227 ? -8.344 2.555 43.382 1.00 85.12 227 ASN A CA 1
ATOM 1736 C C . ASN A 1 227 ? -6.963 1.990 43.059 1.00 85.12 227 ASN A C 1
ATOM 1738 O O . ASN A 1 227 ? -6.660 0.843 43.408 1.00 85.12 227 ASN A O 1
ATOM 1742 N N . GLN A 1 228 ? -6.150 2.803 42.381 1.00 89.06 228 GLN A N 1
ATOM 1743 C CA . GLN A 1 228 ? -4.831 2.414 41.892 1.00 89.06 228 GLN A CA 1
ATOM 1744 C C . GLN A 1 228 ? -4.018 1.670 42.966 1.00 89.06 228 GLN A C 1
ATOM 1746 O O . GLN A 1 228 ? -3.968 2.076 44.130 1.00 89.06 228 GLN A O 1
ATOM 1751 N N . ASP A 1 229 ? -3.438 0.539 42.560 1.00 86.88 229 ASP A N 1
ATOM 1752 C CA . ASP A 1 229 ? -2.604 -0.373 43.356 1.00 86.88 229 ASP A CA 1
ATOM 1753 C C . ASP A 1 229 ? -3.267 -0.952 44.620 1.00 86.88 229 ASP A C 1
ATOM 1755 O O . ASP A 1 229 ? -2.611 -1.605 45.439 1.00 86.88 229 ASP A O 1
ATOM 1759 N N . ARG A 1 230 ? -4.576 -0.738 44.804 1.00 89.44 230 ARG A N 1
ATOM 1760 C CA . ARG A 1 230 ? -5.319 -1.158 45.996 1.00 89.44 230 ARG A CA 1
ATOM 1761 C C . ARG A 1 230 ? -6.449 -2.114 45.671 1.00 89.44 230 ARG A C 1
ATOM 1763 O O . ARG A 1 230 ? -6.387 -3.264 46.107 1.00 89.44 230 ARG A O 1
ATOM 1770 N N . ASN A 1 231 ? -7.482 -1.663 44.968 1.00 89.75 231 ASN A N 1
ATOM 1771 C CA . ASN A 1 231 ? -8.680 -2.461 44.720 1.00 89.75 231 ASN A CA 1
ATOM 1772 C C . ASN A 1 231 ? -9.481 -1.984 43.501 1.00 89.75 231 ASN A C 1
ATOM 1774 O O . ASN A 1 231 ? -9.291 -0.879 42.999 1.00 89.75 231 ASN A O 1
ATOM 1778 N N . VAL A 1 232 ? -10.377 -2.852 43.038 1.00 92.81 232 VAL A N 1
ATOM 1779 C CA . VAL A 1 232 ? -11.382 -2.566 42.012 1.00 92.81 232 VAL A CA 1
ATOM 1780 C C . VAL A 1 232 ? -12.768 -2.843 42.577 1.00 92.81 232 VAL A C 1
ATOM 1782 O O . VAL A 1 232 ? -12.957 -3.829 43.290 1.00 92.81 232 VAL A O 1
ATOM 1785 N N . THR A 1 233 ? -13.731 -1.989 42.248 1.00 88.62 233 THR A N 1
ATOM 1786 C CA . THR A 1 233 ? -15.151 -2.229 42.513 1.00 88.62 233 THR A CA 1
ATOM 1787 C C . THR A 1 233 ? -15.796 -2.715 41.228 1.00 88.62 233 THR A C 1
ATOM 1789 O O . THR A 1 233 ? -15.667 -2.069 40.184 1.00 88.62 233 THR A O 1
ATOM 1792 N N . ILE A 1 234 ? -16.489 -3.848 41.301 1.00 92.75 234 ILE A N 1
ATOM 1793 C CA . ILE A 1 234 ? -17.261 -4.378 40.179 1.00 92.75 234 ILE A CA 1
ATOM 1794 C C . ILE A 1 234 ? -18.743 -4.391 40.523 1.00 92.75 234 ILE A C 1
ATOM 1796 O O . ILE A 1 234 ? -19.122 -4.629 41.670 1.00 92.75 234 ILE A O 1
ATOM 1800 N N . THR A 1 235 ? -19.575 -4.185 39.514 1.00 89.00 235 THR A N 1
ATOM 1801 C CA . THR A 1 235 ? -20.999 -4.506 39.554 1.00 89.00 235 THR A CA 1
ATOM 1802 C C . THR A 1 235 ? -21.296 -5.592 38.535 1.00 89.00 235 THR A C 1
ATOM 1804 O O . THR A 1 235 ? -20.640 -5.679 37.497 1.00 89.00 235 THR A O 1
ATOM 1807 N N . GLY A 1 236 ? -22.270 -6.444 38.828 1.00 89.88 236 GLY A N 1
ATOM 1808 C CA . GLY A 1 236 ? -22.757 -7.458 37.908 1.00 89.88 236 GLY A CA 1
ATOM 1809 C C . GLY A 1 236 ? -24.276 -7.484 37.876 1.00 89.88 236 GLY A C 1
ATOM 1810 O O . GLY A 1 236 ? -24.914 -7.170 38.877 1.00 89.88 236 GLY A O 1
ATOM 1811 N N . ALA A 1 237 ? -24.845 -7.846 36.732 1.00 89.38 237 ALA A N 1
ATOM 1812 C CA . ALA A 1 237 ? -26.288 -7.938 36.525 1.00 89.38 237 ALA A CA 1
ATOM 1813 C C . ALA A 1 237 ? -26.641 -9.150 35.656 1.00 89.38 237 ALA A C 1
ATOM 1815 O O . ALA A 1 237 ? -25.797 -9.632 34.896 1.00 89.38 237 ALA A O 1
ATOM 1816 N N . ASN A 1 238 ? -27.898 -9.599 35.742 1.00 85.94 238 ASN A N 1
ATOM 1817 C CA . ASN A 1 238 ? -28.478 -10.705 34.966 1.00 85.94 238 ASN A CA 1
ATOM 1818 C C . ASN A 1 238 ? -27.781 -12.063 35.163 1.00 85.94 238 ASN A C 1
ATOM 1820 O O . ASN A 1 238 ? -27.774 -12.908 34.267 1.00 85.94 238 ASN A O 1
ATOM 1824 N N . PHE A 1 239 ? -27.169 -12.2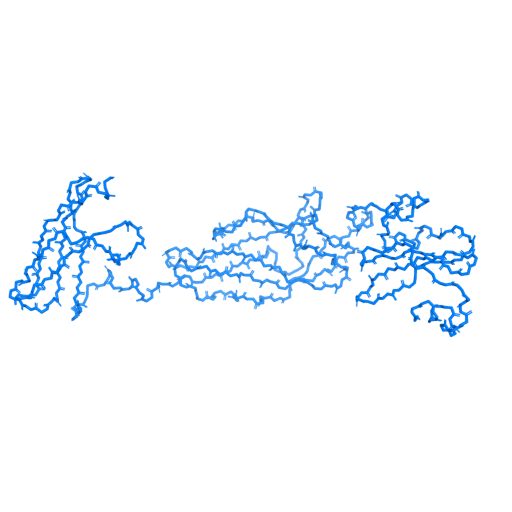87 36.324 1.00 86.50 239 PHE A N 1
ATOM 1825 C CA . PHE A 1 239 ? -26.672 -13.607 36.695 1.00 86.50 239 PHE A CA 1
ATOM 1826 C C . PHE A 1 239 ? -27.803 -14.484 37.244 1.00 86.50 239 PHE A C 1
ATOM 1828 O O . PHE A 1 239 ? -28.811 -13.967 37.725 1.00 86.50 239 PHE A O 1
ATOM 1835 N N . PRO A 1 240 ? -27.643 -15.821 37.253 1.00 86.62 240 PRO A N 1
ATOM 1836 C CA . PRO A 1 240 ? -28.525 -16.677 38.035 1.00 86.62 240 PRO A CA 1
ATOM 1837 C C . PRO A 1 240 ? -28.581 -16.183 39.496 1.00 86.62 240 PRO A C 1
ATOM 1839 O O . PRO A 1 240 ? -27.518 -15.939 40.076 1.00 86.62 240 PRO A O 1
ATOM 1842 N N . PRO A 1 241 ? -29.773 -16.019 40.100 1.00 85.69 241 PRO A N 1
ATOM 1843 C CA . PRO A 1 241 ? -29.899 -15.572 41.485 1.00 85.69 241 PRO A CA 1
ATOM 1844 C C . PRO A 1 241 ? -29.221 -16.520 42.477 1.00 85.69 241 PRO A C 1
ATOM 1846 O O . PRO A 1 241 ? -29.257 -17.740 42.292 1.00 85.69 241 PRO A O 1
ATOM 1849 N N . ASN A 1 242 ? -28.670 -15.976 43.567 1.00 82.31 242 ASN A N 1
ATOM 1850 C CA . ASN A 1 242 ? -28.005 -16.735 44.637 1.00 82.31 242 ASN A CA 1
ATOM 1851 C C . ASN A 1 242 ? -26.863 -17.641 44.139 1.00 82.31 242 ASN A C 1
ATOM 1853 O O . ASN A 1 242 ? -26.644 -18.738 44.659 1.00 82.31 242 ASN A O 1
ATOM 1857 N N . ASN A 1 243 ? -26.149 -17.205 43.103 1.00 84.44 243 ASN A N 1
ATOM 1858 C CA . ASN A 1 243 ? -25.051 -17.945 42.498 1.00 84.44 243 ASN A CA 1
ATOM 1859 C C . ASN A 1 243 ? -23.706 -17.358 42.924 1.00 84.44 243 ASN A C 1
ATOM 1861 O O . ASN A 1 243 ? -23.540 -16.142 42.975 1.00 84.44 243 ASN A O 1
ATOM 1865 N N . THR A 1 244 ? -22.742 -18.220 43.243 1.00 88.25 244 THR A N 1
ATOM 1866 C CA . THR A 1 244 ? -21.391 -17.788 43.614 1.00 88.25 244 THR A CA 1
ATOM 1867 C C . THR A 1 244 ? -20.507 -17.691 42.381 1.00 88.25 244 THR A C 1
ATOM 1869 O O . THR A 1 244 ? -20.330 -18.665 41.652 1.00 88.25 244 THR A O 1
ATOM 1872 N N . LEU A 1 245 ? -19.895 -16.527 42.201 1.00 88.88 245 LEU A N 1
ATOM 1873 C CA . LEU A 1 245 ? -18.969 -16.230 41.121 1.00 88.88 245 LEU A CA 1
ATOM 1874 C C . LEU A 1 245 ? -17.571 -16.056 41.694 1.00 88.88 245 LEU A C 1
ATOM 1876 O O . LEU A 1 245 ? -17.374 -15.326 42.662 1.00 88.88 245 LEU A O 1
ATOM 1880 N N . ASN A 1 246 ? -16.603 -16.716 41.071 1.00 89.56 246 ASN A N 1
ATOM 1881 C CA . ASN A 1 246 ? -15.192 -16.537 41.377 1.00 89.56 246 ASN A CA 1
ATOM 1882 C C . ASN A 1 246 ? -14.624 -15.427 40.498 1.00 89.56 246 ASN A C 1
ATOM 1884 O O . ASN A 1 246 ? -14.799 -15.454 39.279 1.00 89.56 246 ASN A O 1
ATOM 1888 N N . VAL A 1 247 ? -13.916 -14.483 41.110 1.00 89.56 247 VAL A N 1
ATOM 1889 C CA . VAL A 1 247 ? -13.295 -13.362 40.406 1.00 89.56 247 VAL A CA 1
ATOM 1890 C C . VAL A 1 247 ? -11.798 -13.599 40.314 1.00 89.56 247 VAL A C 1
ATOM 1892 O O . VAL A 1 247 ? -11.114 -13.784 41.322 1.00 89.56 247 VAL A O 1
ATOM 1895 N N . PHE A 1 248 ? -11.292 -13.588 39.084 1.00 89.38 248 PHE A N 1
ATOM 1896 C CA . PHE A 1 248 ? -9.881 -13.762 38.771 1.00 89.38 248 PHE A CA 1
ATOM 1897 C C . PHE A 1 248 ? -9.339 -12.468 38.162 1.00 89.38 248 PHE A C 1
ATOM 1899 O O . PHE A 1 248 ? -9.976 -11.887 37.285 1.00 89.38 248 PHE A O 1
ATOM 1906 N N . LEU A 1 249 ? -8.166 -12.021 38.610 1.00 88.38 249 LEU A N 1
ATOM 1907 C CA . LEU A 1 249 ? -7.459 -10.876 38.025 1.00 88.38 249 LEU A CA 1
ATOM 1908 C C . LEU A 1 249 ? -6.150 -11.336 37.385 1.00 88.38 249 LEU A C 1
ATOM 1910 O O . LEU A 1 249 ? -5.535 -12.284 37.867 1.00 88.38 249 LEU A O 1
ATOM 1914 N N . ASN A 1 250 ? -5.736 -10.665 36.309 1.00 89.00 250 ASN A N 1
ATOM 1915 C CA . ASN A 1 250 ? -4.461 -10.877 35.620 1.00 89.00 250 ASN A CA 1
ATOM 1916 C C . ASN A 1 250 ? -4.029 -9.578 34.897 1.00 89.00 250 ASN A C 1
ATOM 1918 O O . ASN A 1 250 ? -4.751 -8.579 34.936 1.00 89.00 250 ASN A O 1
ATOM 1922 N N . TYR A 1 251 ? -2.861 -9.574 34.248 1.00 82.19 251 TYR A N 1
ATOM 1923 C CA . TYR A 1 251 ? -2.341 -8.433 33.493 1.00 82.19 251 TYR A CA 1
ATOM 1924 C C . TYR A 1 251 ? -3.321 -7.978 32.406 1.00 82.19 251 TYR A C 1
ATOM 1926 O O . TYR A 1 251 ? -4.042 -8.785 31.808 1.00 82.19 251 TYR A O 1
ATOM 1934 N N . ASN A 1 252 ? -3.321 -6.675 32.118 1.00 78.25 252 ASN A N 1
ATOM 1935 C CA . ASN A 1 252 ? -4.128 -6.114 31.039 1.00 78.25 252 ASN A CA 1
ATOM 1936 C C . ASN A 1 252 ? -3.826 -6.824 29.701 1.00 78.25 252 ASN A C 1
ATOM 1938 O O . ASN A 1 252 ? -2.674 -7.122 29.397 1.00 78.25 252 ASN A O 1
ATOM 1942 N N . GLY A 1 253 ? -4.866 -7.118 28.915 1.00 72.19 253 GLY A N 1
ATOM 1943 C CA . GLY A 1 253 ? -4.764 -7.847 27.643 1.00 72.19 253 GLY A CA 1
ATOM 1944 C C . GLY A 1 253 ? -4.891 -9.376 27.736 1.00 72.19 253 GLY A C 1
ATOM 1945 O O . GLY A 1 253 ? -5.088 -10.024 26.712 1.00 72.19 253 GLY A O 1
ATOM 1946 N N . THR A 1 254 ? -4.870 -9.970 28.935 1.00 80.00 254 THR A N 1
ATOM 1947 C CA . THR A 1 254 ? -5.007 -11.436 29.130 1.00 80.00 254 THR A CA 1
ATOM 1948 C C . THR A 1 254 ? -6.450 -11.947 29.086 1.00 80.00 254 THR A C 1
ATOM 1950 O O . THR A 1 254 ? -6.682 -13.155 29.092 1.00 80.00 254 THR A O 1
ATOM 1953 N N . LYS A 1 255 ? -7.439 -11.041 29.082 1.00 70.44 255 LYS A N 1
ATOM 1954 C CA . LYS A 1 255 ? -8.876 -11.363 29.196 1.00 70.44 255 LYS A CA 1
ATOM 1955 C C . LYS A 1 255 ? -9.226 -12.199 30.442 1.00 70.44 255 LYS A C 1
ATOM 1957 O O . LYS A 1 255 ? -10.236 -12.895 30.446 1.00 70.44 255 LYS A O 1
ATOM 1962 N N . GLY A 1 256 ? -8.390 -12.155 31.485 1.00 65.19 256 GLY A N 1
ATOM 1963 C CA . GLY A 1 256 ? -8.584 -12.925 32.719 1.00 65.19 256 GLY A CA 1
ATOM 1964 C C . GLY A 1 256 ? -8.241 -14.417 32.616 1.00 65.19 256 GLY A C 1
ATOM 1965 O O . GLY A 1 256 ? -8.462 -15.149 33.579 1.00 65.19 256 GLY A O 1
ATOM 1966 N N . ILE A 1 257 ? -7.687 -14.878 31.487 1.00 75.44 257 ILE A N 1
ATOM 1967 C CA . ILE A 1 257 ? -7.206 -16.259 31.328 1.00 75.44 257 ILE A CA 1
ATOM 1968 C C . ILE A 1 257 ? -6.015 -16.479 32.269 1.00 75.44 257 ILE A C 1
ATOM 1970 O O . ILE A 1 257 ? -5.149 -15.609 32.380 1.00 75.44 257 ILE A O 1
ATOM 1974 N N . ASP A 1 258 ? -6.006 -17.614 32.974 1.00 82.00 258 ASP A N 1
ATOM 1975 C CA . ASP A 1 258 ? -4.997 -17.988 33.979 1.00 82.00 258 ASP A CA 1
ATOM 1976 C C . ASP A 1 258 ? -4.771 -16.937 35.087 1.00 82.00 258 ASP A C 1
ATOM 1978 O O . ASP A 1 258 ? -3.685 -16.830 35.658 1.00 82.00 258 ASP A O 1
ATOM 1982 N N . GLY A 1 259 ? -5.797 -16.136 35.400 1.00 82.81 259 GLY A N 1
ATOM 1983 C CA . GLY A 1 259 ? -5.732 -15.160 36.485 1.00 82.81 259 GLY A CA 1
ATOM 1984 C C . GLY A 1 259 ? -5.679 -15.790 37.877 1.00 82.81 259 GLY A C 1
ATOM 1985 O O . GLY A 1 259 ? -6.036 -16.949 38.085 1.00 82.81 259 GLY A O 1
ATOM 1986 N N . ILE A 1 260 ? -5.260 -14.999 38.866 1.00 86.81 260 ILE A N 1
ATOM 1987 C CA . ILE A 1 260 ? -5.284 -15.406 40.277 1.00 86.81 260 ILE A CA 1
ATOM 1988 C C . ILE A 1 260 ? -6.663 -15.113 40.862 1.00 86.81 260 ILE A C 1
ATOM 1990 O O . ILE A 1 260 ? -7.192 -14.018 40.674 1.00 86.81 260 ILE A O 1
ATOM 1994 N N . LEU A 1 261 ? -7.221 -16.080 41.596 1.00 90.00 261 LEU A N 1
ATOM 1995 C CA . LEU A 1 261 ? -8.461 -15.912 42.352 1.00 90.00 261 LEU A CA 1
ATOM 1996 C C . LEU 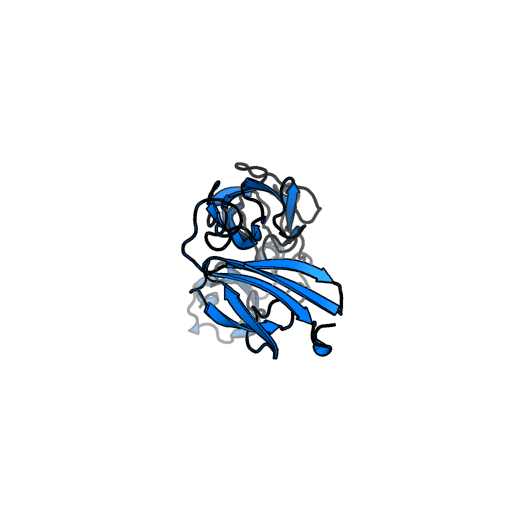A 1 261 ? -8.273 -14.823 43.413 1.00 90.00 261 LEU A C 1
ATOM 1998 O O . LEU A 1 261 ? -7.469 -14.986 44.332 1.00 90.00 261 LEU A O 1
ATOM 2002 N N . VAL A 1 262 ? -9.022 -13.729 43.296 1.00 92.31 262 VAL A N 1
ATOM 2003 C CA . VAL A 1 262 ? -8.962 -12.597 44.237 1.00 92.31 262 VAL A CA 1
ATOM 2004 C C . VAL A 1 262 ? -10.116 -12.579 45.233 1.00 92.31 262 VAL A C 1
ATOM 2006 O O . VAL A 1 262 ? -10.034 -11.902 46.254 1.00 92.31 262 VAL A O 1
ATOM 2009 N N . GLY A 1 263 ? -11.166 -13.351 44.966 1.00 90.44 263 GLY A N 1
ATOM 2010 C CA . GLY A 1 263 ? -12.287 -13.565 45.870 1.00 90.44 263 GLY A CA 1
ATOM 2011 C C . GLY A 1 263 ? -13.486 -14.168 45.146 1.00 90.44 263 GLY A C 1
ATOM 2012 O O . GLY A 1 263 ? -13.407 -14.508 43.962 1.00 90.44 263 GLY A O 1
ATOM 2013 N N . SER A 1 264 ? -14.599 -14.271 45.867 1.00 90.62 264 SER A N 1
ATOM 2014 C CA . SER A 1 264 ? -15.869 -14.747 45.326 1.00 90.62 264 SER A CA 1
ATOM 2015 C C . SER A 1 264 ? -17.021 -13.910 45.878 1.00 90.62 264 SER A C 1
ATOM 2017 O O . SER A 1 264 ? -17.051 -13.655 47.082 1.00 90.62 264 SER A O 1
ATOM 2019 N N . SER A 1 265 ? -17.991 -13.554 45.035 1.00 90.62 265 SER A N 1
ATOM 2020 C CA . SER A 1 265 ? -19.247 -12.908 45.453 1.00 90.62 265 SER A CA 1
ATOM 2021 C C . SER A 1 265 ? -20.435 -13.801 45.141 1.00 90.62 265 SER A C 1
ATOM 2023 O O . SER A 1 265 ? -20.408 -14.584 44.192 1.00 90.62 265 SER A O 1
ATOM 2025 N N . MET A 1 266 ? -21.500 -13.659 45.923 1.00 89.19 266 MET A N 1
ATOM 2026 C CA . MET A 1 266 ? -22.801 -14.240 45.611 1.00 89.19 266 MET A CA 1
ATOM 2027 C C . MET A 1 266 ? -23.694 -13.173 44.979 1.00 89.19 266 MET A C 1
ATOM 2029 O O . MET A 1 266 ? -23.710 -12.036 45.445 1.00 89.19 266 MET A O 1
ATOM 2033 N N . THR A 1 267 ? -24.427 -13.540 43.936 1.00 89.94 267 THR A N 1
ATOM 2034 C CA . THR A 1 267 ? -25.476 -12.693 43.364 1.00 89.94 267 THR A CA 1
ATOM 2035 C C . THR A 1 267 ? -26.696 -12.681 44.274 1.00 89.94 267 THR A C 1
ATOM 2037 O O . THR A 1 267 ? -27.015 -13.679 44.923 1.00 89.94 267 THR A O 1
ATOM 2040 N N . ASP A 1 268 ? -27.389 -11.554 44.337 1.00 84.44 268 ASP A N 1
ATOM 2041 C CA . ASP A 1 268 ? -28.613 -11.425 45.115 1.00 84.44 268 ASP A CA 1
ATOM 2042 C C . ASP A 1 268 ? -29.810 -12.129 44.444 1.00 84.44 268 ASP A C 1
ATOM 2044 O O . ASP A 1 268 ? -29.688 -12.830 43.433 1.00 84.44 268 ASP A O 1
ATOM 2048 N N . ALA A 1 269 ? -30.999 -11.960 45.028 1.00 77.12 269 ALA A N 1
ATOM 2049 C CA . ALA A 1 269 ? -32.232 -12.554 44.514 1.00 77.12 269 ALA A CA 1
ATOM 2050 C C . ALA A 1 269 ? -32.652 -12.009 43.133 1.00 77.12 269 ALA A C 1
ATOM 2052 O O . ALA A 1 269 ? -33.424 -12.669 42.436 1.00 77.12 269 ALA A O 1
ATOM 2053 N N . SER A 1 270 ? -32.152 -10.836 42.740 1.00 76.94 270 SER A N 1
ATOM 2054 C CA . SER A 1 270 ? -32.329 -10.232 41.415 1.00 76.94 270 SER A CA 1
ATOM 2055 C C . SER A 1 270 ? -31.256 -10.660 40.412 1.00 76.94 270 SER A C 1
ATOM 2057 O O . SER A 1 270 ? -31.370 -10.323 39.236 1.00 76.94 270 SER A O 1
ATOM 2059 N N . GLY A 1 271 ? -30.243 -11.424 40.833 1.00 82.56 271 GLY A N 1
ATOM 2060 C CA . GLY A 1 271 ? -29.124 -11.777 39.964 1.00 82.56 271 GLY A CA 1
ATOM 2061 C C . GLY A 1 271 ? -28.107 -10.646 39.798 1.00 82.56 271 GLY A C 1
ATOM 2062 O O . GLY A 1 271 ? -27.345 -10.647 38.828 1.00 82.56 271 GLY A O 1
ATOM 2063 N N . GLU A 1 272 ? -28.094 -9.683 40.721 1.00 86.44 272 GLU A N 1
ATOM 2064 C CA . GLU A 1 272 ? -27.153 -8.566 40.750 1.00 86.44 272 GLU A CA 1
ATOM 2065 C C . GLU A 1 272 ? -26.058 -8.790 41.800 1.00 86.44 272 GLU A C 1
ATOM 2067 O O . GLU A 1 272 ? -26.224 -9.547 42.758 1.00 86.44 272 GLU A O 1
ATOM 2072 N N . LEU A 1 273 ? -24.906 -8.145 41.623 1.00 91.19 273 LEU A N 1
ATOM 2073 C CA . LEU A 1 273 ? -23.849 -8.096 42.634 1.00 91.19 273 LEU A CA 1
ATOM 2074 C C . LEU A 1 273 ? -23.112 -6.762 42.587 1.00 91.19 273 LEU A C 1
ATOM 2076 O O . LEU A 1 273 ? -23.005 -6.127 41.540 1.00 91.19 273 LEU A O 1
ATOM 2080 N N . THR A 1 274 ? -22.555 -6.351 43.721 1.00 92.00 274 THR A N 1
ATOM 2081 C CA . THR A 1 274 ? -21.560 -5.278 43.806 1.00 92.00 274 THR A CA 1
ATOM 2082 C C . THR A 1 274 ? -20.545 -5.663 44.865 1.00 92.00 274 THR A C 1
ATOM 2084 O O . THR A 1 274 ? -20.937 -5.940 45.997 1.00 92.00 274 THR A O 1
ATOM 2087 N N . ASP A 1 275 ? -19.262 -5.699 44.515 1.00 92.81 275 ASP A N 1
ATOM 2088 C CA . ASP A 1 275 ? -18.219 -6.088 45.465 1.00 92.81 275 ASP A CA 1
ATOM 2089 C C . ASP A 1 275 ? -16.860 -5.460 45.131 1.00 92.81 275 ASP A C 1
ATOM 2091 O O . ASP A 1 275 ? -16.633 -4.970 44.019 1.00 92.81 275 ASP A O 1
ATOM 2095 N N . ILE A 1 276 ? -15.964 -5.461 46.117 1.00 93.06 276 ILE A N 1
ATOM 2096 C CA . ILE A 1 276 ? -14.650 -4.821 46.064 1.00 93.06 276 ILE A CA 1
ATOM 2097 C C . ILE A 1 276 ? -13.562 -5.881 46.203 1.00 93.06 276 ILE A C 1
ATOM 2099 O O . ILE A 1 276 ? -13.468 -6.580 47.210 1.00 93.06 276 ILE A O 1
ATOM 2103 N N . TYR A 1 277 ? -12.662 -5.926 45.224 1.00 93.50 277 TYR A N 1
ATOM 2104 C CA . TYR A 1 277 ? -11.582 -6.903 45.163 1.00 93.50 277 TYR A CA 1
ATOM 2105 C C . TYR A 1 277 ? -10.221 -6.233 45.229 1.00 93.50 277 TYR A C 1
ATOM 2107 O O . TYR A 1 277 ? -9.927 -5.313 44.467 1.00 93.50 277 TYR A O 1
ATOM 2115 N N . ALA A 1 278 ? -9.363 -6.706 46.133 1.00 92.62 278 ALA A N 1
ATOM 2116 C CA . ALA A 1 278 ? -7.998 -6.211 46.237 1.00 92.62 278 ALA A CA 1
ATOM 2117 C C . ALA A 1 278 ? -7.185 -6.578 44.987 1.00 92.62 278 ALA A C 1
ATOM 2119 O O . ALA A 1 278 ? -7.210 -7.723 44.538 1.00 92.62 278 ALA A O 1
ATOM 2120 N N . ILE A 1 279 ? -6.414 -5.624 44.463 1.00 91.56 279 ILE A N 1
ATOM 2121 C CA . ILE A 1 279 ? -5.488 -5.868 43.355 1.00 91.56 279 ILE A CA 1
ATOM 2122 C C . ILE A 1 279 ? -4.289 -6.658 43.909 1.00 91.56 279 ILE A C 1
ATOM 2124 O O . ILE A 1 279 ? -3.618 -6.178 44.838 1.00 91.56 279 ILE A O 1
ATOM 2128 N N . PRO A 1 280 ? -3.996 -7.861 43.382 1.00 88.88 280 PRO A N 1
ATOM 2129 C CA . PRO A 1 280 ? -2.831 -8.641 43.772 1.00 88.88 280 PRO A CA 1
ATOM 2130 C C . PRO A 1 280 ? -1.529 -7.873 43.579 1.00 88.88 280 PRO A C 1
ATOM 2132 O O . PRO A 1 280 ? -1.385 -7.123 42.622 1.00 88.88 280 PRO A O 1
ATOM 2135 N N . THR A 1 281 ? -0.544 -8.104 44.444 1.00 88.06 281 THR A N 1
ATOM 2136 C CA . THR A 1 281 ? 0.735 -7.377 44.410 1.00 88.06 281 THR A CA 1
ATOM 2137 C C . THR A 1 281 ? 1.513 -7.525 43.104 1.00 88.06 281 THR A C 1
ATOM 2139 O O . THR A 1 281 ? 2.263 -6.621 42.772 1.00 88.06 281 THR A O 1
ATOM 2142 N N . TYR A 1 282 ? 1.335 -8.619 42.356 1.00 86.00 282 TYR A N 1
ATOM 2143 C CA . TYR A 1 282 ? 2.003 -8.827 41.064 1.00 86.00 282 TYR A CA 1
ATOM 2144 C C . TYR A 1 282 ? 1.387 -8.013 39.906 1.00 86.00 282 TYR A C 1
ATOM 2146 O O . TYR A 1 282 ? 1.985 -7.947 38.834 1.00 86.00 282 TYR A O 1
ATOM 2154 N N . LEU A 1 283 ? 0.208 -7.412 40.120 1.00 84.75 283 LEU A N 1
ATOM 2155 C CA . LEU A 1 283 ? -0.509 -6.551 39.168 1.00 84.75 283 LEU A CA 1
ATOM 2156 C C . LEU A 1 283 ? -0.435 -5.057 39.525 1.00 84.75 283 LEU A C 1
ATOM 2158 O O . LEU A 1 283 ? -1.120 -4.259 38.889 1.00 84.75 283 LEU A O 1
ATOM 2162 N N . ARG A 1 284 ? 0.331 -4.704 40.561 1.00 83.75 284 ARG A N 1
ATOM 2163 C CA . ARG A 1 284 ? 0.605 -3.322 40.977 1.00 83.75 284 ARG A CA 1
ATOM 2164 C C . ARG A 1 284 ? 1.892 -2.829 40.328 1.00 83.75 284 ARG A C 1
ATOM 2166 O O . ARG A 1 284 ? 2.793 -3.678 40.135 1.00 83.75 284 ARG A O 1
#

Sequence (284 aa):
AALAAYFGMDASEFYHFEVKENTGMHAKGGVDNGYFLAAKVDGQWVFVDGGHAAPNCNEVARYRFPASMVPWCPAAGSDAPDCPGSGTTVATFIEDVTYADGTKVPAGENFTKTWRIKNVGTCTWNSDYQLVFDSGYSMSGPSHQRLTDSHIAPGETLDVSVELIAPDTPGTYRGNWKFKDPYGNTFELTTGNPIWVEIKVVQNKSDQAENSSSNSDYPTIRITDVNQDRNVTITGANFPPNNTLNVFLNYNGTKGIDGILVGSSMTDASGELTDIYAIPTYLR

Foldseek 3Di:
DQVCVVVVHDPVPFPDWDFPDDPQAWTKTDTDQKIWIWGADPNDIHTQDMDNDQGDLVSLLVSLDDCVRVVVNPNSPDPPFQQPPPWAFEKAWDDWPPQDAAAEDEAFDKDKTKTKMAGQIQIKDAQLKKKAWDDWDCQPWDRMHGQDHDIHGHGGMDIGMIIHTHHNDFDKTKTFIFMADNVRDTHAHPPCPRPMHIYGYDYDPVVVPPDDPDDDLDKDKDFPDDDPQFKTKMKIANADAQDKDWDFDDEPPPVRVPGDGQDIDTAHRRRMDIDMGTDDNVRD

Radius of gyration: 32.15 Å; chains: 1; bounding box: 70×43×82 Å

Secondary structure (DSSP, 8-state):
-HHHHHHTS-GGG-S-EEEEEE-SSEEEEEETTEEEEEEEETTEEEEEEEESS---HHHHHHTT--TTT-TT-TTTT--S-B--SS----EEEEEESSS-TTEEEETT-EEEEEEEEEE-SSSBB-TT-EEEEEEE--TT--SEEES-SS-B-TT-EEEEEEEEE--SS-EEEEEEEEEE-TTS-EE-BSSSSSEEEEEEEE--TTTTTSS--S---S-EEEEEEEETTTEEEEEEESPPTT-EEEEEE-STTSTTTTPEEEEEEE--TTS-EEEEEEPPGGG-